Protein AF-A0A821GHM7-F1 (afdb_monomer_lite)

pLDDT: mean 74.26, std 14.87, range [32.06, 94.25]

Radius of gyration: 29.46 Å; chains: 1; bounding box: 70×58×68 Å

Foldseek 3Di:
DDDDDPVRVVVVVVVVVVVVVVVVVVVLVPDPPPDPASDPVRVVVVVVVVVVVFDPDPVRNVVVVVVVCVVVVNDPDDDDPPPPPDPDVVVVVVVVVVCPDPVNPPPDPDDDDPDPQDPVNVVVPDDPPDDDPVRPPDDDPPPPVVVVLLVVLVVVCVVDVNQQSVDPVSVLVVQFVDPPDPCRVVLNDPPRNCVVVVVVVVVVVPPPDDDDDD

Organism: NCBI:txid392032

Sequence (214 aa):
MSGASLTEFRSKAKLHLRKCRENKIKRLINKPSSSSFKSRQSFSKSLEKVKSSLPNCDRKQKVVNQHLAEKFGLVPKSKHQRITLQLADKLKTDVHNFYQRDDISYQLPDENKSVDLSRSSFADLRPVFVVSKSALAHRNCLCVYHENVRLLLKDVDKYVDGTHCSSLSTFTDSLVCSTNNEECMFGCCSICKDFFSENIQENVSNSNSKITWS

Structure (mmCIF, N/CA/C/O backbone):
data_AF-A0A821GHM7-F1
#
_entry.id   AF-A0A821GHM7-F1
#
loop_
_atom_site.group_PDB
_atom_site.id
_atom_site.type_symbol
_atom_site.label_atom_id
_atom_site.label_alt_id
_atom_site.label_comp_id
_atom_site.label_asym_id
_atom_site.label_entity_id
_atom_site.label_seq_id
_atom_site.pdbx_PDB_ins_code
_atom_site.Cartn_x
_atom_site.Cartn_y
_atom_site.Cartn_z
_atom_site.occupancy
_atom_site.B_iso_or_equiv
_atom_site.auth_seq_id
_atom_site.auth_comp_id
_atom_site.auth_asym_id
_atom_site.auth_atom_id
_atom_site.pdbx_PDB_model_num
ATOM 1 N N . MET A 1 1 ? 40.343 1.806 17.491 1.00 44.03 1 MET A N 1
ATOM 2 C CA . MET A 1 1 ? 38.913 1.659 17.847 1.00 44.03 1 MET A CA 1
ATOM 3 C C . MET A 1 1 ? 38.729 0.292 18.501 1.00 44.03 1 MET A C 1
ATOM 5 O O . MET A 1 1 ? 38.749 -0.706 17.794 1.00 44.03 1 MET A O 1
ATOM 9 N N .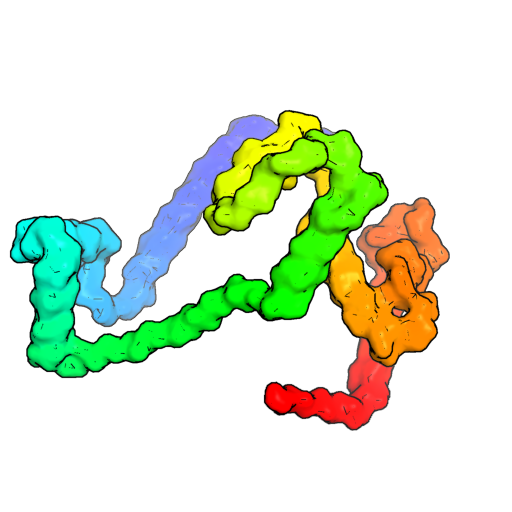 SER A 1 2 ? 38.664 0.206 19.833 1.00 53.56 2 SER A N 1
ATOM 10 C CA . SER A 1 2 ? 38.407 -1.062 20.531 1.00 53.56 2 SER A CA 1
ATOM 11 C C . SER A 1 2 ? 36.907 -1.371 20.492 1.00 53.56 2 SER A C 1
ATOM 13 O O . SER A 1 2 ? 36.088 -0.598 20.982 1.00 53.56 2 SER A O 1
ATOM 15 N N . GLY A 1 3 ? 36.531 -2.478 19.849 1.00 56.94 3 GLY A N 1
ATOM 16 C CA . GLY A 1 3 ? 35.144 -2.944 19.813 1.00 56.94 3 GLY A CA 1
ATOM 17 C C . GLY A 1 3 ? 34.688 -3.452 21.183 1.00 56.94 3 GLY A C 1
ATOM 18 O O . GLY A 1 3 ? 35.467 -4.069 21.910 1.00 56.94 3 GLY A O 1
ATOM 19 N N . ALA A 1 4 ? 33.424 -3.197 21.531 1.00 68.69 4 ALA A N 1
ATOM 20 C CA . ALA A 1 4 ? 32.807 -3.705 22.757 1.00 68.69 4 ALA A CA 1
ATOM 21 C C . ALA A 1 4 ? 32.912 -5.238 22.836 1.00 68.69 4 ALA A C 1
ATOM 23 O O . ALA A 1 4 ? 32.714 -5.941 21.841 1.00 68.69 4 ALA A O 1
ATOM 24 N N . SER A 1 5 ? 33.218 -5.765 24.022 1.00 84.19 5 SER A N 1
ATOM 25 C CA . SER A 1 5 ? 33.445 -7.201 24.190 1.00 84.19 5 SER A CA 1
ATOM 26 C C . SER A 1 5 ? 32.131 -7.993 24.133 1.00 84.19 5 SER A C 1
ATOM 28 O O . SER A 1 5 ? 31.039 -7.497 24.427 1.00 84.19 5 SER A O 1
ATOM 30 N N . LEU A 1 6 ? 32.220 -9.278 23.792 1.00 75.56 6 LEU A N 1
ATOM 31 C CA . LEU A 1 6 ? 31.059 -10.166 23.670 1.00 75.56 6 LEU A CA 1
ATOM 32 C C . LEU A 1 6 ? 30.272 -10.318 24.991 1.00 75.56 6 LEU A C 1
ATOM 34 O O . LEU A 1 6 ? 29.062 -10.569 24.977 1.00 75.56 6 LEU A O 1
ATOM 38 N N . THR A 1 7 ? 30.923 -10.129 26.142 1.00 81.94 7 THR A N 1
ATOM 39 C CA . THR A 1 7 ? 30.256 -10.132 27.454 1.00 81.94 7 THR A CA 1
ATOM 40 C C . THR A 1 7 ? 29.410 -8.876 27.660 1.00 81.94 7 THR A 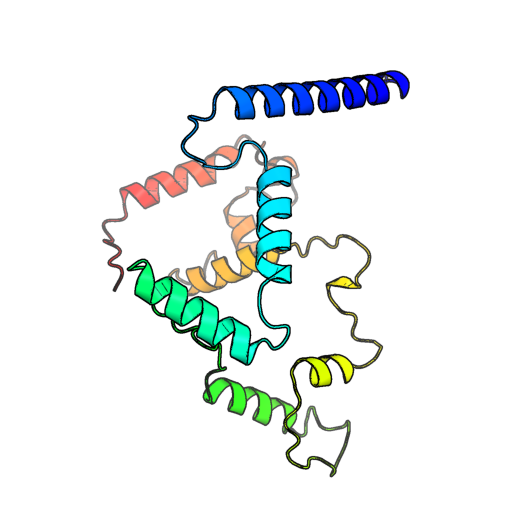C 1
ATOM 42 O O . THR A 1 7 ? 28.316 -8.964 28.223 1.00 81.94 7 THR A O 1
ATOM 45 N N . GLU A 1 8 ? 29.849 -7.740 27.120 1.00 84.75 8 GLU A N 1
ATOM 46 C CA . GLU A 1 8 ? 29.128 -6.468 27.149 1.00 84.75 8 GLU A CA 1
ATOM 47 C C . GLU A 1 8 ? 27.860 -6.504 26.279 1.00 84.75 8 GLU A C 1
ATOM 49 O O . GLU A 1 8 ? 26.801 -6.011 26.671 1.00 84.75 8 GLU A O 1
ATOM 54 N N . PHE A 1 9 ? 27.910 -7.176 25.126 1.00 79.56 9 PHE A N 1
ATOM 55 C CA . PHE A 1 9 ? 26.715 -7.408 24.307 1.00 79.56 9 PHE A CA 1
ATOM 56 C C . PHE A 1 9 ? 25.687 -8.292 25.020 1.00 79.56 9 PHE A C 1
ATOM 58 O O . PHE A 1 9 ? 24.491 -7.981 25.043 1.00 79.56 9 PHE A O 1
ATOM 65 N N . ARG A 1 10 ? 26.140 -9.381 25.656 1.00 85.19 10 ARG A N 1
ATOM 66 C CA . ARG A 1 10 ? 25.260 -10.288 26.411 1.00 85.19 10 ARG A CA 1
ATOM 67 C C . ARG A 1 10 ? 24.619 -9.595 27.616 1.00 85.19 10 ARG A C 1
ATOM 69 O O . ARG A 1 10 ? 23.442 -9.836 27.893 1.00 85.19 10 ARG A O 1
ATOM 76 N N . SER A 1 11 ? 25.351 -8.734 28.323 1.00 88.88 11 SER A N 1
ATOM 77 C CA . SER A 1 11 ?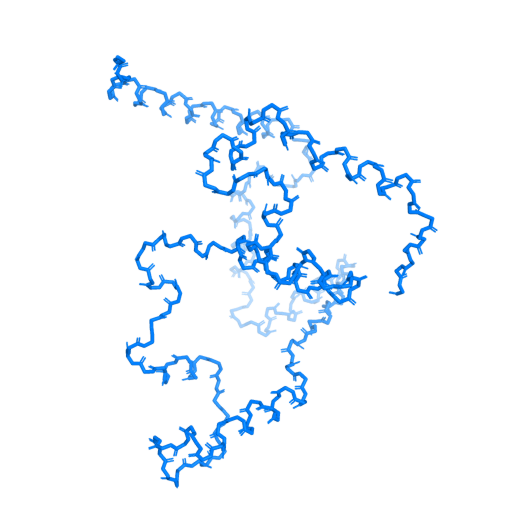 24.814 -7.984 29.465 1.00 88.88 11 SER A CA 1
ATOM 78 C C . SER A 1 11 ? 23.791 -6.931 29.024 1.00 88.88 11 SER A C 1
ATOM 80 O O . SER A 1 11 ? 22.700 -6.875 29.600 1.00 88.88 11 SER A O 1
ATOM 82 N N . LYS A 1 12 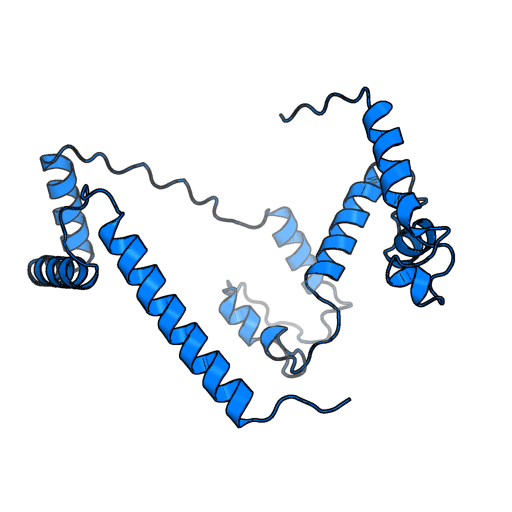? 24.060 -6.188 27.938 1.00 88.88 12 LYS A N 1
ATOM 83 C CA . LYS A 1 12 ? 23.104 -5.241 27.333 1.00 88.88 12 LYS A CA 1
ATOM 84 C C . LYS A 1 12 ? 21.816 -5.933 26.879 1.00 88.88 12 LYS A C 1
ATOM 86 O O . LYS A 1 12 ? 20.727 -5.440 27.171 1.00 88.88 12 LYS A O 1
ATOM 91 N N . ALA A 1 13 ? 21.911 -7.111 26.257 1.00 86.00 13 ALA A N 1
ATOM 92 C CA . ALA A 1 13 ? 20.741 -7.890 25.845 1.00 86.00 13 ALA A CA 1
ATOM 93 C C . ALA A 1 13 ? 19.882 -8.346 27.041 1.00 86.00 13 ALA A C 1
ATOM 95 O O . ALA A 1 13 ? 18.655 -8.205 27.021 1.00 86.00 13 ALA A O 1
ATOM 96 N N . LYS A 1 14 ? 20.510 -8.836 28.121 1.00 91.00 14 LYS A N 1
ATOM 97 C CA . LYS A 1 14 ? 19.802 -9.209 29.361 1.00 91.00 14 LYS A CA 1
ATOM 98 C C . LYS A 1 14 ? 19.116 -8.005 30.011 1.00 91.00 14 LYS A C 1
ATOM 100 O O . LYS A 1 14 ? 17.962 -8.112 30.429 1.00 91.00 14 LYS A O 1
ATOM 105 N N . LEU A 1 15 ? 19.794 -6.856 30.058 1.00 91.62 15 LEU A N 1
ATOM 106 C CA . LEU A 1 15 ? 19.239 -5.615 30.598 1.00 91.62 15 LEU A CA 1
ATOM 107 C C . LEU A 1 15 ? 18.038 -5.129 29.775 1.00 91.62 15 LEU A C 1
ATOM 109 O O . LEU A 1 15 ? 17.014 -4.749 30.343 1.00 91.62 15 LEU A O 1
ATOM 113 N N . HIS A 1 16 ? 18.133 -5.195 28.446 1.00 85.19 16 HIS A N 1
ATOM 114 C CA . HIS A 1 16 ? 17.043 -4.841 27.542 1.00 85.19 16 HIS A CA 1
ATOM 115 C C . HIS A 1 16 ? 15.809 -5.728 27.770 1.00 85.19 16 HIS A C 1
ATOM 117 O O . HIS A 1 16 ? 14.706 -5.218 27.964 1.00 85.19 16 HIS A O 1
ATOM 123 N N . LEU A 1 17 ? 15.990 -7.052 27.855 1.00 85.88 17 LEU A N 1
ATOM 124 C CA . LEU A 1 17 ? 14.898 -7.989 28.148 1.00 85.88 17 LEU A CA 1
ATOM 125 C C . LEU A 1 17 ? 14.231 -7.705 29.501 1.00 85.88 17 LEU A C 1
ATOM 127 O O . LEU A 1 17 ? 13.004 -7.772 29.607 1.00 85.88 17 LEU A O 1
ATOM 131 N N . ARG A 1 18 ? 15.019 -7.360 30.527 1.00 90.69 18 ARG A N 1
ATOM 132 C CA . ARG A 1 18 ? 14.499 -6.985 31.847 1.00 90.69 18 ARG A CA 1
ATOM 133 C C . ARG A 1 18 ? 13.661 -5.705 31.778 1.00 90.69 18 ARG A C 1
ATOM 135 O O . ARG A 1 18 ? 12.512 -5.726 32.214 1.00 90.69 18 ARG A O 1
ATOM 142 N N . LYS A 1 19 ? 14.168 -4.651 31.126 1.00 89.69 19 LYS A N 1
ATOM 143 C CA . LYS A 1 19 ? 13.422 -3.398 30.900 1.00 89.69 19 LYS A CA 1
ATOM 144 C C . LYS A 1 19 ? 12.126 -3.631 30.118 1.00 89.69 19 LYS A C 1
ATOM 146 O O . LYS A 1 19 ? 11.087 -3.083 30.478 1.00 89.69 19 LYS A O 1
ATOM 151 N N . CYS A 1 20 ? 12.139 -4.488 29.093 1.00 86.38 20 CYS A N 1
ATOM 152 C CA . CYS A 1 20 ? 10.924 -4.858 28.360 1.00 86.38 20 CYS A CA 1
ATOM 153 C C . CYS A 1 20 ? 9.876 -5.524 29.265 1.00 86.38 20 CYS A C 1
ATOM 155 O O . CYS A 1 20 ? 8.688 -5.207 29.158 1.00 86.38 20 CYS A O 1
ATOM 157 N N . ARG A 1 21 ? 10.291 -6.430 30.162 1.00 85.06 21 ARG A N 1
ATOM 158 C CA . ARG A 1 21 ? 9.384 -7.086 31.121 1.00 85.06 21 ARG A CA 1
ATOM 159 C C . ARG A 1 21 ? 8.804 -6.087 32.120 1.00 85.06 21 ARG A C 1
ATOM 161 O O . ARG A 1 21 ? 7.592 -6.068 32.310 1.00 85.06 21 ARG A O 1
ATOM 168 N N . GLU A 1 22 ? 9.637 -5.227 32.695 1.00 88.88 22 GLU A N 1
ATOM 169 C CA . GLU A 1 22 ? 9.214 -4.203 33.658 1.00 88.88 22 GLU A CA 1
ATOM 170 C C . GLU A 1 22 ? 8.245 -3.192 33.021 1.00 88.88 22 GLU A C 1
ATOM 172 O O . GLU A 1 22 ? 7.185 -2.911 33.579 1.00 88.88 22 GLU A O 1
ATOM 177 N N . ASN A 1 23 ? 8.528 -2.725 31.801 1.00 82.38 23 ASN A N 1
ATOM 178 C CA . ASN A 1 23 ? 7.632 -1.832 31.060 1.00 82.38 23 ASN A CA 1
ATOM 179 C C . ASN A 1 23 ? 6.294 -2.498 30.718 1.00 82.38 23 ASN A C 1
ATOM 181 O O . ASN A 1 23 ? 5.250 -1.848 30.759 1.00 82.38 23 ASN A O 1
ATOM 185 N N . LYS A 1 24 ? 6.296 -3.801 30.411 1.00 80.00 24 LYS A N 1
ATOM 186 C CA . LYS A 1 24 ? 5.063 -4.568 30.193 1.00 80.00 24 LYS A CA 1
ATOM 187 C C . LYS A 1 24 ? 4.222 -4.652 31.468 1.00 80.00 24 LYS A C 1
ATOM 189 O O . LYS A 1 24 ? 3.011 -4.482 31.385 1.00 80.00 24 LYS A O 1
ATOM 194 N N . ILE A 1 25 ? 4.846 -4.871 32.625 1.00 80.12 25 ILE A N 1
ATOM 195 C CA . ILE A 1 25 ? 4.160 -4.899 33.925 1.00 80.12 25 ILE A CA 1
ATOM 196 C C . ILE A 1 25 ? 3.569 -3.521 34.246 1.00 80.12 25 ILE A C 1
ATOM 198 O O . ILE A 1 25 ? 2.380 -3.432 34.538 1.00 80.12 25 ILE A O 1
ATOM 202 N N . LYS A 1 26 ? 4.340 -2.438 34.085 1.00 80.44 26 LYS A N 1
ATOM 203 C CA . LYS A 1 26 ? 3.848 -1.062 34.287 1.00 80.44 26 LYS A CA 1
ATOM 204 C C . LYS A 1 26 ? 2.649 -0.731 33.389 1.00 80.44 26 LYS A C 1
ATOM 206 O O . LYS A 1 26 ? 1.671 -0.163 33.857 1.00 80.44 26 LYS A O 1
ATOM 211 N N . ARG A 1 27 ? 2.676 -1.151 32.116 1.00 74.19 27 ARG A N 1
ATOM 212 C CA . ARG A 1 27 ? 1.539 -0.993 31.185 1.00 74.19 27 ARG A CA 1
ATOM 213 C C . ARG A 1 27 ? 0.293 -1.772 31.609 1.00 74.19 27 ARG A C 1
ATOM 215 O O . ARG A 1 27 ? -0.808 -1.342 31.292 1.00 74.19 27 ARG A O 1
ATOM 222 N N . LEU A 1 28 ? 0.456 -2.918 32.268 1.00 66.44 28 LEU A N 1
ATOM 223 C CA . LEU A 1 28 ? -0.668 -3.712 32.771 1.00 66.44 28 LEU A CA 1
ATOM 224 C C . LEU A 1 28 ? -1.276 -3.099 34.036 1.00 66.44 28 LEU A C 1
ATOM 226 O O . LEU A 1 28 ? -2.492 -3.119 34.169 1.00 66.44 28 LEU A O 1
ATOM 230 N N . ILE A 1 29 ? -0.449 -2.533 34.918 1.00 72.44 29 ILE A N 1
ATOM 231 C CA . ILE A 1 29 ? -0.897 -1.863 36.149 1.00 72.44 29 ILE A CA 1
ATOM 232 C C . ILE A 1 29 ? -1.617 -0.546 35.827 1.00 72.44 29 ILE A C 1
ATOM 234 O O . ILE A 1 29 ? -2.655 -0.256 36.409 1.00 72.44 29 ILE A O 1
ATOM 238 N N . ASN A 1 30 ? -1.113 0.218 34.854 1.00 67.88 30 ASN A N 1
ATOM 239 C CA . ASN A 1 30 ? -1.655 1.537 34.511 1.00 67.88 30 ASN A CA 1
ATOM 240 C C . ASN A 1 30 ? -2.835 1.491 33.526 1.00 67.88 30 ASN A C 1
ATOM 242 O O . ASN A 1 30 ? -3.314 2.542 33.102 1.00 67.88 30 ASN A O 1
ATOM 246 N N . LYS A 1 31 ? -3.291 0.304 33.102 1.00 62.88 31 LYS A N 1
ATOM 247 C CA . LYS A 1 31 ? -4.440 0.202 32.198 1.00 62.88 31 LYS A CA 1
ATOM 248 C C . LYS A 1 31 ? -5.730 0.279 33.025 1.00 62.88 31 LYS A C 1
ATOM 250 O O . LYS A 1 31 ? -5.947 -0.615 33.842 1.00 62.88 31 LYS A O 1
ATOM 255 N N . PRO A 1 32 ? -6.610 1.273 32.801 1.00 58.91 32 PRO A N 1
ATOM 256 C CA . PRO A 1 32 ? -7.897 1.329 33.483 1.00 58.91 32 PRO A CA 1
ATOM 257 C C . PRO A 1 32 ? -8.683 0.046 33.192 1.00 58.91 32 PRO A C 1
ATOM 259 O O . PRO A 1 32 ? -8.818 -0.374 32.036 1.00 58.91 32 PRO A O 1
ATOM 262 N N . SER A 1 33 ? -9.135 -0.624 34.253 1.00 60.09 33 SER A N 1
ATOM 263 C CA . SER A 1 33 ? -9.784 -1.931 34.190 1.00 60.09 33 SER A CA 1
ATOM 264 C C . SER A 1 33 ? -11.209 -1.814 33.644 1.00 60.09 33 SER A C 1
ATOM 266 O O . SER A 1 33 ? -12.177 -1.917 34.388 1.00 60.09 33 SER A O 1
ATOM 268 N N . SER A 1 34 ? -11.357 -1.603 32.337 1.00 63.75 34 SER A N 1
ATOM 269 C CA . SER A 1 34 ? -12.653 -1.768 31.663 1.00 63.75 34 SER A CA 1
ATOM 270 C C . SER A 1 34 ? -12.838 -3.162 31.058 1.00 63.75 34 SER A C 1
ATOM 272 O O . SER A 1 34 ? -13.912 -3.481 30.558 1.00 63.75 34 SER A O 1
ATOM 274 N N . SER A 1 35 ? -11.810 -4.021 31.084 1.00 67.56 35 SER A N 1
ATOM 275 C CA . SER A 1 35 ? -11.926 -5.378 30.547 1.00 67.56 35 SER A CA 1
ATOM 276 C C . SER A 1 35 ? -12.371 -6.364 31.621 1.00 67.56 35 SER A C 1
ATOM 278 O O . SER A 1 35 ? -11.677 -6.538 32.619 1.00 67.56 35 SER A O 1
ATOM 280 N N . SER A 1 36 ? -13.449 -7.104 31.357 1.00 79.50 36 SER A N 1
ATOM 281 C CA . SER A 1 36 ? -13.988 -8.159 32.232 1.00 79.50 36 SER A CA 1
ATOM 282 C C . SER A 1 36 ? -13.010 -9.313 32.530 1.00 79.50 36 SER A C 1
ATOM 284 O O . SER A 1 36 ? -13.295 -10.161 33.370 1.00 79.50 36 SER A O 1
ATOM 286 N N . PHE A 1 37 ? -11.849 -9.367 31.865 1.00 84.31 37 PHE A N 1
ATOM 287 C CA . PHE A 1 37 ? -10.836 -10.411 32.033 1.00 84.31 37 PHE A CA 1
ATOM 288 C C . PHE A 1 37 ? -9.531 -9.849 32.607 1.00 84.31 37 PHE A C 1
ATOM 290 O O . PHE A 1 37 ? -8.979 -8.881 32.086 1.00 84.31 37 PHE A O 1
ATOM 297 N N . LYS A 1 38 ? -8.995 -10.514 33.642 1.00 81.31 38 LYS A N 1
ATOM 298 C CA . LYS A 1 38 ? -7.765 -10.114 34.357 1.00 81.31 38 LYS A CA 1
ATOM 299 C C . LYS A 1 38 ? -6.486 -10.296 33.526 1.00 81.31 38 LYS A C 1
ATOM 301 O O . LYS A 1 38 ? -5.480 -9.641 33.773 1.00 81.31 38 LYS A O 1
ATOM 306 N N . SER A 1 39 ? -6.490 -11.211 32.554 1.00 82.94 39 SER A N 1
ATOM 307 C CA . SER A 1 39 ? -5.339 -11.477 31.680 1.00 82.94 39 SER A CA 1
ATOM 308 C C . SER A 1 39 ? -5.750 -12.054 30.323 1.00 82.94 39 SER A C 1
ATOM 310 O O . SER A 1 39 ? -6.806 -12.677 30.189 1.00 82.94 39 SER A O 1
ATOM 312 N N . ARG A 1 40 ? -4.870 -11.940 29.316 1.00 84.44 40 ARG A N 1
ATOM 313 C CA . ARG A 1 40 ? -5.064 -12.583 27.999 1.00 84.44 40 ARG A CA 1
ATOM 314 C C . ARG A 1 40 ? -5.274 -14.093 28.124 1.00 84.44 40 ARG A C 1
ATOM 316 O O . ARG A 1 40 ? -6.113 -14.650 27.432 1.00 84.44 40 ARG A O 1
ATOM 323 N N . GLN A 1 41 ? -4.546 -14.740 29.033 1.00 87.81 41 GLN A N 1
ATOM 324 C CA . GLN A 1 41 ? -4.689 -16.173 29.287 1.00 87.81 41 GLN A CA 1
ATOM 325 C C . GLN A 1 41 ? -6.077 -16.507 29.843 1.00 87.81 41 GLN A C 1
ATOM 327 O O . GLN A 1 41 ? -6.679 -17.487 29.415 1.00 87.81 41 GLN A O 1
ATOM 332 N N . SER A 1 42 ? -6.607 -15.685 30.758 1.00 89.62 42 SER A N 1
ATOM 333 C CA . SER A 1 42 ? -7.962 -15.880 31.288 1.00 89.62 42 SER A CA 1
ATOM 334 C C . SER A 1 42 ? -9.035 -15.710 30.209 1.00 89.62 42 SER A C 1
ATOM 336 O O . SER A 1 42 ? -9.955 -16.515 30.147 1.00 89.62 42 SER A O 1
ATOM 338 N N . PHE A 1 43 ? -8.870 -14.742 29.302 1.00 90.19 43 PHE A N 1
ATOM 339 C CA . PHE A 1 43 ? -9.753 -14.569 28.148 1.00 90.19 43 PHE A CA 1
ATOM 340 C C . PHE A 1 43 ? -9.712 -15.779 27.208 1.00 90.19 43 PHE A C 1
ATOM 342 O O . PHE A 1 43 ? -10.757 -16.326 26.872 1.00 90.19 43 PHE A O 1
ATOM 349 N N . SER A 1 44 ? -8.516 -16.245 26.835 1.00 88.75 44 SER A N 1
ATOM 350 C CA . SER A 1 44 ? -8.365 -17.423 25.973 1.00 88.75 44 SER A CA 1
ATOM 351 C C . SER A 1 44 ? -8.996 -18.671 26.588 1.00 88.75 44 SER A C 1
ATOM 353 O O . SER A 1 44 ? -9.725 -19.376 25.904 1.00 88.75 44 SER A O 1
ATOM 355 N N . LYS A 1 45 ? -8.797 -18.916 27.890 1.00 92.88 45 LYS A N 1
ATOM 356 C CA . LYS A 1 45 ? -9.439 -20.045 28.584 1.00 92.88 45 LYS A CA 1
ATOM 357 C C . LYS A 1 45 ? -10.966 -19.944 28.565 1.00 92.88 45 LYS A C 1
ATOM 359 O O . LYS A 1 45 ? -11.636 -20.954 28.383 1.00 92.88 45 LYS A O 1
ATOM 364 N N . SER A 1 46 ? -11.513 -18.744 28.742 1.00 90.19 46 SER A N 1
ATOM 365 C CA . SER A 1 46 ? -12.959 -18.519 28.656 1.00 90.19 46 SER A CA 1
ATOM 366 C C . SER A 1 46 ? -13.492 -18.757 27.243 1.00 90.19 46 SER A C 1
ATOM 368 O O . SER A 1 46 ? -14.537 -19.384 27.098 1.00 90.19 46 SER A O 1
ATOM 370 N N . LEU A 1 47 ? -12.764 -18.332 26.205 1.00 90.19 47 LEU A N 1
ATOM 371 C CA . LEU A 1 47 ? -13.132 -18.612 24.815 1.00 90.19 47 LEU A CA 1
ATOM 372 C C . LEU A 1 47 ? -13.140 -20.109 24.506 1.00 90.19 47 LEU A C 1
ATOM 374 O O . LEU A 1 47 ? -14.094 -20.586 23.901 1.00 90.19 47 LEU A O 1
ATOM 378 N N . GLU A 1 48 ? -12.123 -20.852 24.945 1.00 93.25 48 GLU A N 1
ATOM 379 C CA . GLU A 1 48 ? -12.064 -22.300 24.715 1.00 93.25 48 GLU A CA 1
ATOM 380 C C . GLU A 1 48 ? -13.221 -23.032 25.403 1.00 93.25 48 GLU A C 1
ATOM 382 O O . GLU A 1 48 ? -13.835 -23.902 24.794 1.00 93.25 48 GLU A O 1
ATOM 387 N N . LYS A 1 49 ? -13.603 -22.619 26.621 1.00 93.44 49 LYS A N 1
ATOM 388 C CA . LYS A 1 49 ? -14.792 -23.161 27.300 1.00 93.44 49 LYS A CA 1
ATOM 389 C C . LYS A 1 49 ? -16.083 -22.903 26.525 1.00 93.44 49 LYS A C 1
ATOM 391 O O . LYS A 1 49 ? -16.926 -23.786 26.423 1.00 93.44 49 LYS A O 1
ATOM 396 N N . VAL A 1 50 ? -16.256 -21.697 25.982 1.00 90.81 50 VAL A N 1
ATOM 397 C CA . VAL A 1 50 ? -17.433 -21.381 25.157 1.00 90.81 50 VAL A CA 1
ATOM 398 C C . VAL A 1 50 ? -17.412 -22.211 23.877 1.00 90.81 50 VAL A C 1
ATOM 400 O O . VAL A 1 50 ? -18.431 -22.782 23.505 1.00 90.81 50 VAL A O 1
ATOM 403 N N . LYS A 1 51 ? -16.249 -22.332 23.232 1.00 89.62 51 LYS A N 1
ATOM 404 C CA . LYS A 1 51 ? -16.083 -23.109 22.003 1.00 89.62 51 LYS A CA 1
ATOM 405 C C . LYS A 1 51 ? -16.399 -24.589 22.214 1.00 89.62 51 LYS A C 1
ATOM 407 O O . LYS A 1 51 ? -17.085 -25.158 21.376 1.00 89.62 51 LYS A O 1
ATOM 412 N N . SER A 1 52 ? -15.977 -25.181 23.334 1.00 91.50 52 SER A N 1
ATOM 413 C CA . SER A 1 52 ? -16.307 -26.572 23.672 1.00 91.50 52 SER A CA 1
ATOM 414 C C . SER A 1 52 ? -17.796 -26.806 23.931 1.00 91.50 52 SER A C 1
ATOM 416 O O . SER A 1 52 ? -18.267 -27.926 23.775 1.00 91.50 52 SER A O 1
ATOM 418 N N . SER A 1 53 ? -18.538 -25.766 24.318 1.00 91.50 53 SER A N 1
ATOM 419 C CA . SER A 1 53 ? -19.989 -25.841 24.527 1.00 91.50 53 SER A CA 1
ATOM 420 C C . SER A 1 53 ? -20.797 -25.570 23.255 1.00 91.50 53 SER A C 1
ATOM 422 O O . SER A 1 53 ? -22.016 -25.736 23.258 1.00 91.50 53 SER A O 1
ATOM 424 N N . LEU A 1 54 ? -20.152 -25.117 22.175 1.00 91.94 54 LEU A N 1
ATOM 425 C CA . LEU A 1 54 ? -20.805 -24.867 20.895 1.00 91.94 54 LEU A CA 1
ATOM 426 C C . LEU A 1 54 ? -20.838 -26.146 20.042 1.00 91.94 54 LEU A C 1
ATOM 428 O O . LEU A 1 54 ? -19.974 -27.011 20.179 1.00 91.94 54 LEU A O 1
ATOM 432 N N . PRO A 1 55 ? -21.812 -26.280 19.124 1.00 94.25 55 PRO A N 1
ATOM 433 C CA . PRO A 1 55 ? -21.840 -27.404 18.195 1.00 94.25 55 PRO A CA 1
ATOM 434 C C . PRO A 1 55 ? -20.565 -27.472 17.341 1.00 94.25 55 PRO A C 1
ATOM 436 O O . PRO A 1 55 ? -20.145 -26.456 16.794 1.00 94.25 55 PRO A O 1
ATOM 439 N N . ASN A 1 56 ? -20.027 -28.677 17.120 1.00 91.81 56 ASN A N 1
ATOM 440 C CA . ASN A 1 56 ? -18.830 -28.898 16.285 1.00 91.81 56 ASN A CA 1
ATOM 441 C C . ASN A 1 56 ? -19.008 -28.522 14.801 1.00 91.81 56 ASN A C 1
ATOM 443 O O . ASN A 1 56 ? -18.034 -28.423 14.065 1.00 91.81 56 ASN A O 1
ATOM 447 N N . CYS A 1 57 ? -20.246 -28.360 14.328 1.00 93.62 57 CYS A N 1
ATOM 448 C CA . CYS A 1 57 ? -20.527 -27.995 12.943 1.00 93.62 57 CYS A CA 1
ATOM 449 C C . CYS A 1 57 ? -20.556 -26.469 12.782 1.00 93.62 57 CYS A C 1
ATOM 451 O O . CYS A 1 57 ? -21.457 -25.820 13.320 1.00 93.62 57 CYS A O 1
ATOM 453 N N . ASP A 1 58 ? -19.664 -25.920 11.952 1.00 89.38 58 ASP A N 1
ATOM 454 C CA . ASP A 1 58 ? -19.545 -24.478 11.672 1.00 89.38 58 ASP A CA 1
ATOM 455 C C . ASP A 1 58 ? -20.878 -23.810 11.307 1.00 89.38 58 ASP A C 1
ATOM 457 O O . ASP A 1 58 ? -21.180 -22.698 11.748 1.00 89.38 58 ASP A O 1
ATOM 461 N N . ARG A 1 59 ? -21.723 -24.497 10.523 1.00 90.75 59 ARG A N 1
ATOM 462 C CA . ARG A 1 59 ? -23.048 -23.980 10.139 1.00 90.75 59 ARG A CA 1
ATOM 463 C C . ARG A 1 59 ? -23.953 -23.808 11.357 1.00 90.75 59 ARG A C 1
ATOM 465 O O . ARG A 1 59 ? -24.573 -22.759 11.509 1.00 90.75 59 ARG A O 1
ATOM 472 N N . LYS A 1 60 ? -24.003 -24.813 12.236 1.00 92.00 60 LYS A N 1
ATOM 473 C CA . LYS A 1 60 ? -24.811 -24.776 13.464 1.00 92.00 60 LYS A CA 1
ATOM 474 C C . LYS A 1 60 ? -24.263 -23.741 14.444 1.00 92.00 60 LYS A C 1
ATOM 476 O O . LYS A 1 60 ? -25.033 -22.972 15.008 1.00 92.00 60 LYS A O 1
ATOM 481 N N . GLN A 1 61 ? -22.940 -23.662 14.581 1.00 92.31 61 GLN A N 1
ATOM 482 C CA . GLN A 1 61 ? -22.281 -22.658 15.411 1.00 92.31 61 GLN A CA 1
ATOM 483 C C . GLN A 1 61 ? -22.627 -21.231 14.962 1.00 92.31 61 GLN A C 1
ATOM 485 O O . GLN A 1 61 ? -22.917 -20.374 15.794 1.00 92.31 61 GLN A O 1
ATOM 490 N N . LYS A 1 62 ? -22.657 -20.976 13.648 1.00 89.38 62 LYS A N 1
ATOM 491 C CA . LYS A 1 62 ? -23.037 -19.672 13.091 1.00 89.38 62 LYS A CA 1
ATOM 492 C C . LYS A 1 62 ? -24.472 -19.278 13.452 1.00 89.38 62 LYS A C 1
ATOM 494 O O . LYS A 1 62 ? -24.683 -18.137 13.847 1.00 89.38 62 LYS A O 1
ATOM 499 N N . VAL A 1 63 ? -25.426 -20.206 13.346 1.00 92.44 63 VAL A N 1
ATOM 500 C CA . VAL A 1 63 ? -26.837 -19.962 13.702 1.00 92.44 63 VAL A CA 1
ATOM 501 C C . VAL A 1 63 ? -26.977 -19.658 15.193 1.00 92.44 63 VAL A C 1
ATOM 503 O O . VAL A 1 63 ? -27.601 -18.668 15.560 1.00 92.44 63 VAL A O 1
ATOM 506 N N . VAL A 1 64 ? -26.328 -20.450 16.053 1.00 92.25 64 VAL A N 1
ATOM 507 C CA . VAL A 1 64 ? -26.335 -20.223 17.508 1.00 92.25 64 VAL A CA 1
ATOM 508 C C . VAL A 1 64 ? -25.746 -18.855 17.853 1.00 92.25 64 VAL A C 1
ATOM 510 O O . VAL A 1 64 ? -26.343 -18.104 18.620 1.00 92.25 64 VAL A O 1
ATOM 513 N N . ASN A 1 65 ? -24.611 -18.492 17.253 1.00 89.00 65 ASN A N 1
ATOM 514 C CA . ASN A 1 65 ? -23.988 -17.188 17.473 1.00 89.00 65 ASN A CA 1
ATOM 515 C C . ASN A 1 65 ? -24.868 -16.031 16.985 1.00 89.00 65 ASN A C 1
ATOM 517 O O . ASN A 1 65 ? -24.902 -14.989 17.632 1.00 89.00 65 ASN A O 1
ATOM 521 N N . GLN A 1 66 ? -25.578 -16.208 15.868 1.00 89.25 66 GLN A N 1
ATOM 522 C CA . GLN A 1 66 ? -26.509 -15.210 15.353 1.00 89.25 66 GLN A CA 1
ATOM 523 C C . GLN A 1 66 ? -27.690 -15.003 16.312 1.00 89.25 66 GLN A C 1
ATOM 525 O O . GLN A 1 66 ? -27.949 -13.869 16.699 1.00 89.25 66 GLN A O 1
ATOM 530 N N . HIS A 1 67 ? -28.336 -16.077 16.774 1.00 91.62 67 HIS A N 1
ATOM 531 C CA . HIS A 1 67 ? -29.419 -15.978 17.760 1.00 91.62 67 HIS A CA 1
ATOM 532 C C . HIS A 1 67 ? -28.959 -15.397 19.098 1.00 91.62 67 HIS A C 1
ATOM 534 O O . HIS A 1 67 ? -29.680 -14.619 19.718 1.00 91.6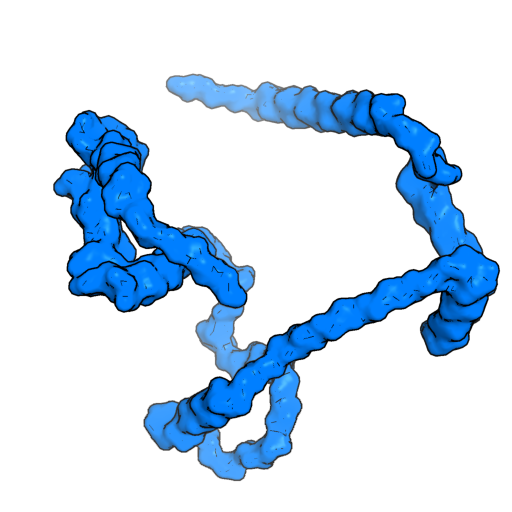2 67 HIS A O 1
ATOM 540 N N . LEU A 1 68 ? -27.754 -15.749 19.560 1.00 90.81 68 LEU A N 1
ATOM 541 C CA . LEU A 1 68 ? -27.178 -15.133 20.754 1.00 90.81 68 LEU A CA 1
ATOM 542 C C . LEU A 1 68 ? -26.972 -13.631 20.542 1.00 90.81 68 LEU A C 1
ATOM 544 O O . LEU A 1 68 ? -27.356 -12.845 21.401 1.00 90.81 68 LEU A O 1
ATOM 548 N N . ALA A 1 69 ? -26.414 -13.223 19.402 1.00 89.44 69 ALA A N 1
ATOM 549 C CA . ALA A 1 69 ? -26.222 -11.814 19.083 1.00 89.44 69 ALA A CA 1
ATOM 550 C C . ALA A 1 69 ? -27.557 -11.049 19.069 1.00 89.44 69 ALA A C 1
ATOM 552 O O . ALA A 1 69 ? -27.664 -10.020 19.732 1.00 89.44 69 ALA A O 1
ATOM 553 N N . GLU A 1 70 ? -28.586 -11.597 18.420 1.00 90.75 70 GLU A N 1
ATOM 554 C CA . GLU A 1 70 ? -29.946 -11.040 18.394 1.00 90.75 70 GLU A CA 1
ATOM 555 C C . GLU A 1 70 ? -30.530 -10.902 19.811 1.00 90.75 70 GLU A C 1
ATOM 557 O O . GLU A 1 70 ? -31.005 -9.830 20.184 1.00 90.75 70 GLU A O 1
ATOM 562 N N . LYS A 1 71 ? -30.410 -11.943 20.646 1.00 94.06 71 LYS A N 1
ATOM 563 C CA . LYS A 1 71 ? -30.903 -11.942 22.034 1.00 94.06 71 LYS A CA 1
ATOM 564 C C . LYS A 1 71 ? -30.244 -10.872 22.911 1.00 94.06 71 LYS A C 1
ATOM 566 O O . LYS A 1 71 ? -30.888 -10.341 23.811 1.00 94.06 71 LYS A O 1
ATOM 571 N N . PHE A 1 72 ? -28.971 -10.568 22.668 1.00 93.12 72 PHE A N 1
ATOM 572 C CA . PHE A 1 72 ? -28.221 -9.544 23.403 1.00 93.12 72 PHE A CA 1
ATOM 573 C C . PHE A 1 72 ? -28.240 -8.166 22.720 1.00 93.12 72 PHE A C 1
ATOM 575 O O . PHE A 1 72 ? -27.500 -7.277 23.136 1.00 93.12 72 PHE A O 1
ATOM 582 N N . GLY A 1 73 ? -29.059 -7.970 21.679 1.00 91.31 73 GLY A N 1
ATOM 583 C CA . GLY A 1 73 ? -29.154 -6.693 20.962 1.00 91.31 73 GLY A CA 1
ATOM 584 C C . GLY A 1 73 ? -27.880 -6.315 20.197 1.00 91.31 73 GLY A C 1
ATOM 585 O O . GLY A 1 73 ? -27.660 -5.147 19.881 1.00 91.31 73 GLY A O 1
ATOM 586 N N . LEU A 1 74 ? -27.013 -7.286 19.904 1.00 87.62 74 LEU A N 1
ATOM 587 C CA . LEU A 1 74 ? -25.799 -7.085 19.126 1.00 87.62 74 LEU A CA 1
ATOM 588 C C . LEU A 1 74 ? -26.150 -7.173 17.643 1.00 87.62 74 LEU A C 1
ATOM 590 O O . LEU A 1 74 ? -26.231 -8.258 17.071 1.00 87.62 74 LEU A O 1
ATOM 594 N N . VAL A 1 75 ? -26.333 -6.020 17.003 1.00 79.00 75 VAL A N 1
ATOM 595 C CA . VAL A 1 75 ? -26.522 -5.965 15.552 1.00 79.00 75 VAL A CA 1
ATOM 596 C C . VAL A 1 75 ? -25.178 -6.267 14.879 1.00 79.00 75 VAL A C 1
ATOM 598 O O . VAL A 1 75 ? -24.218 -5.506 15.063 1.00 79.00 75 VAL A O 1
ATOM 601 N N . PRO A 1 76 ? -25.053 -7.364 14.108 1.00 68.25 76 PRO A N 1
ATOM 602 C CA . PRO A 1 76 ? -23.839 -7.614 13.352 1.00 68.25 76 PRO A CA 1
ATOM 603 C C . PRO A 1 76 ? -23.653 -6.468 12.358 1.00 68.25 76 PRO A C 1
ATOM 605 O O . PRO A 1 76 ? -24.527 -6.201 11.534 1.00 68.25 76 PRO A O 1
ATOM 608 N N . LYS A 1 77 ? -22.504 -5.785 12.425 1.00 72.69 77 LYS A N 1
ATOM 609 C CA . LYS A 1 77 ? -22.132 -4.815 11.390 1.00 72.69 77 LYS A CA 1
ATOM 610 C C . LYS A 1 77 ? -22.204 -5.527 10.044 1.00 72.69 77 LYS A C 1
ATOM 612 O O . LYS A 1 77 ? -21.691 -6.648 9.924 1.00 72.69 77 LYS A O 1
ATOM 617 N N . SER A 1 78 ? -22.841 -4.895 9.055 1.00 66.94 78 SER A N 1
ATOM 618 C CA . SER A 1 78 ? -22.813 -5.409 7.691 1.00 66.94 78 SER A CA 1
ATOM 619 C C . SER A 1 78 ? -21.354 -5.685 7.351 1.00 66.94 78 SER A C 1
ATOM 621 O O . SER A 1 78 ? -20.461 -4.882 7.645 1.00 66.94 78 SER A O 1
ATOM 623 N N . LYS A 1 79 ? -21.074 -6.890 6.844 1.00 68.69 79 LYS A N 1
ATOM 624 C CA . LYS A 1 79 ? -19.732 -7.174 6.348 1.00 68.69 79 LYS A CA 1
ATOM 625 C C . LYS A 1 79 ? -19.464 -6.077 5.332 1.00 68.69 79 LYS A C 1
ATOM 627 O O . LYS A 1 79 ? -20.231 -5.977 4.375 1.00 68.69 79 LYS A O 1
ATOM 632 N N . HIS A 1 80 ? -18.433 -5.256 5.559 1.00 59.38 80 HIS A N 1
ATOM 633 C CA . HIS A 1 80 ? -17.926 -4.380 4.511 1.00 59.38 80 HIS A CA 1
ATOM 634 C C . HIS A 1 80 ? -17.884 -5.230 3.252 1.00 59.38 80 HIS A C 1
ATOM 636 O O . HIS A 1 80 ? -17.313 -6.329 3.293 1.00 59.38 80 HIS A O 1
ATOM 642 N N . GLN A 1 81 ? -18.571 -4.783 2.197 1.00 59.69 81 GLN A N 1
ATOM 643 C CA . GLN A 1 81 ? -18.444 -5.420 0.902 1.00 59.69 81 GLN A CA 1
ATOM 644 C C . GLN A 1 81 ? -16.947 -5.449 0.643 1.00 59.69 81 GLN A C 1
ATOM 646 O O . GLN A 1 81 ? -16.310 -4.411 0.466 1.00 59.69 81 GLN A O 1
ATOM 651 N N . ARG A 1 82 ? -16.351 -6.642 0.741 1.00 53.88 82 ARG A N 1
ATOM 652 C CA . ARG A 1 82 ? -15.031 -6.842 0.179 1.00 53.88 82 ARG A CA 1
ATOM 653 C C . ARG A 1 82 ? -15.271 -6.531 -1.278 1.00 53.88 82 ARG A C 1
ATOM 655 O O . ARG A 1 82 ? -15.947 -7.311 -1.941 1.00 53.88 82 ARG A O 1
ATOM 662 N N . ILE A 1 83 ? -14.765 -5.387 -1.726 1.00 57.28 83 ILE A N 1
ATOM 663 C CA . ILE A 1 83 ? -14.492 -5.164 -3.131 1.00 57.28 83 ILE A CA 1
ATOM 664 C C . ILE A 1 83 ? -13.614 -6.354 -3.477 1.00 57.28 83 ILE A C 1
ATOM 666 O O . ILE A 1 83 ? -12.447 -6.432 -3.087 1.00 57.28 83 ILE A O 1
ATOM 670 N N . THR A 1 84 ? -14.221 -7.388 -4.049 1.00 55.19 84 THR A N 1
ATOM 671 C CA . THR A 1 84 ? -13.456 -8.433 -4.687 1.00 55.19 84 THR A CA 1
ATOM 672 C C . THR A 1 84 ? -12.637 -7.665 -5.698 1.00 55.19 84 THR A C 1
ATOM 674 O O . THR A 1 84 ? -13.220 -6.997 -6.549 1.00 55.19 84 THR A O 1
ATOM 677 N N . LEU A 1 85 ? -11.313 -7.671 -5.537 1.00 59.59 85 LEU A N 1
ATOM 678 C CA . LEU A 1 85 ? -10.361 -7.141 -6.508 1.00 59.59 85 LEU A CA 1
ATOM 679 C C . LEU A 1 85 ? -10.457 -8.009 -7.771 1.00 59.59 85 LEU A C 1
ATOM 681 O O . LEU A 1 85 ? -9.535 -8.747 -8.111 1.00 59.59 85 LEU A O 1
ATOM 685 N N . GLN A 1 86 ? -11.631 -8.026 -8.392 1.00 67.75 86 GLN A N 1
ATOM 686 C CA . GLN A 1 86 ? -11.829 -8.606 -9.694 1.00 67.75 86 GLN A CA 1
ATOM 687 C C . GLN A 1 86 ? -11.100 -7.670 -10.638 1.00 67.75 86 GLN A C 1
ATOM 689 O O . GLN A 1 86 ? -11.322 -6.459 -10.632 1.00 67.75 86 GLN A O 1
ATOM 694 N N . LEU A 1 87 ? -10.152 -8.238 -11.376 1.00 73.44 87 LEU A N 1
ATOM 695 C CA . LEU A 1 87 ? -9.503 -7.521 -12.457 1.00 73.44 87 LEU A CA 1
ATOM 696 C C . LEU A 1 87 ? -10.587 -6.982 -13.387 1.00 73.44 87 LEU A C 1
ATOM 698 O O . LEU A 1 87 ? -11.514 -7.719 -13.731 1.00 73.44 87 LEU A O 1
ATOM 702 N N . ALA A 1 88 ? -10.445 -5.718 -13.786 1.00 81.44 88 ALA A N 1
ATOM 703 C CA . ALA A 1 88 ? -11.273 -5.135 -14.827 1.00 81.44 88 ALA A CA 1
ATOM 704 C C . ALA A 1 88 ? -11.232 -6.037 -16.065 1.00 81.44 88 ALA A C 1
ATOM 706 O O . ALA A 1 88 ? -10.166 -6.551 -16.417 1.00 81.44 88 ALA A O 1
ATOM 707 N N . ASP A 1 89 ? -12.371 -6.220 -16.728 1.00 81.75 89 ASP A N 1
ATOM 708 C CA . ASP A 1 89 ? -12.471 -7.160 -17.850 1.00 81.75 89 ASP A CA 1
ATOM 709 C C . ASP A 1 89 ? -11.517 -6.795 -18.986 1.00 81.75 89 ASP A C 1
ATOM 711 O O . ASP A 1 89 ? -10.894 -7.677 -19.564 1.00 81.75 89 ASP A O 1
ATOM 715 N N . LYS A 1 90 ? -11.264 -5.497 -19.186 1.00 81.56 90 LYS A N 1
ATOM 716 C CA . LYS A 1 90 ? -10.221 -5.005 -20.092 1.00 81.56 90 LYS A CA 1
ATOM 717 C C . LYS A 1 90 ? -8.843 -5.607 -19.789 1.00 81.56 90 LYS A C 1
ATOM 719 O O . LYS A 1 90 ? -8.159 -6.057 -20.694 1.00 81.56 90 LYS A O 1
ATOM 724 N N . LEU A 1 91 ? -8.463 -5.676 -18.514 1.00 79.56 91 LEU A N 1
ATOM 725 C CA . LEU A 1 91 ? -7.166 -6.202 -18.090 1.00 79.56 91 LEU A CA 1
ATOM 726 C C . LEU A 1 91 ? -7.089 -7.723 -18.281 1.00 79.56 91 LEU A C 1
ATOM 728 O O . LEU A 1 91 ? -6.027 -8.246 -18.599 1.00 79.56 91 LEU A O 1
ATOM 732 N N . LYS A 1 92 ? -8.215 -8.437 -18.139 1.00 84.69 92 LYS A N 1
ATOM 733 C CA . LYS A 1 92 ? -8.292 -9.866 -18.485 1.00 84.69 92 LYS A CA 1
ATOM 734 C C . LYS A 1 92 ? -8.104 -10.075 -19.987 1.00 84.69 92 LYS A C 1
ATOM 736 O O . LYS A 1 92 ? -7.331 -10.946 -20.370 1.00 84.69 92 LYS A O 1
ATOM 741 N N . THR A 1 93 ? -8.760 -9.256 -20.810 1.00 83.88 93 THR A N 1
ATOM 742 C CA . THR A 1 93 ? -8.630 -9.292 -22.272 1.00 83.88 93 THR A CA 1
ATOM 743 C C . THR A 1 93 ? -7.207 -8.966 -22.713 1.00 83.88 93 THR A C 1
ATOM 745 O O . THR A 1 93 ? -6.656 -9.678 -23.543 1.00 83.88 93 THR A O 1
ATOM 748 N N . ASP A 1 94 ? -6.571 -7.957 -22.116 1.00 78.56 94 ASP A N 1
ATOM 749 C CA . ASP A 1 94 ? -5.191 -7.581 -22.438 1.00 78.56 94 ASP A CA 1
ATOM 750 C C . ASP A 1 94 ? -4.197 -8.698 -22.076 1.00 78.56 94 ASP A C 1
ATOM 752 O O . ASP A 1 94 ? -3.309 -9.017 -22.866 1.00 78.56 94 ASP A O 1
ATOM 756 N N . VAL A 1 95 ? -4.373 -9.344 -20.915 1.00 78.44 95 VAL A N 1
ATOM 757 C CA . VAL A 1 95 ? -3.562 -10.506 -20.513 1.00 78.44 95 VAL A CA 1
ATOM 758 C C . VAL A 1 95 ? -3.790 -11.684 -21.457 1.00 78.44 95 VAL A C 1
ATOM 760 O O . VAL A 1 95 ? -2.827 -12.307 -21.890 1.00 78.44 95 VAL A O 1
ATOM 763 N N . HIS A 1 96 ? -5.040 -11.981 -21.806 1.00 78.94 96 HIS A N 1
ATOM 764 C CA . HIS A 1 96 ? -5.372 -13.057 -22.737 1.00 78.94 96 HIS A CA 1
ATOM 765 C C . HIS A 1 96 ? -4.752 -12.818 -24.120 1.00 78.94 96 HIS A C 1
ATOM 767 O O . HIS A 1 96 ? -4.065 -13.687 -24.648 1.00 78.94 96 HIS A O 1
ATOM 773 N N . ASN A 1 97 ? -4.908 -11.607 -24.659 1.00 79.31 97 ASN A N 1
ATOM 774 C CA . ASN A 1 97 ? -4.339 -11.215 -25.944 1.00 79.31 97 ASN A CA 1
ATOM 775 C C . ASN A 1 97 ? -2.813 -11.288 -25.936 1.00 79.31 97 ASN A C 1
ATOM 777 O O . ASN A 1 97 ? -2.238 -11.717 -26.925 1.00 79.31 97 ASN A O 1
ATOM 781 N N . PHE A 1 98 ? -2.155 -10.910 -24.835 1.00 76.25 98 PHE A N 1
ATOM 782 C CA . PHE A 1 98 ? -0.701 -11.011 -24.698 1.00 76.25 98 PHE A CA 1
ATOM 783 C C . PHE A 1 98 ? -0.194 -12.452 -24.867 1.00 76.25 98 PHE A C 1
ATOM 785 O O . PHE A 1 98 ? 0.796 -12.658 -25.560 1.00 76.25 98 PHE A O 1
ATOM 792 N N . TYR A 1 99 ? -0.878 -13.444 -24.287 1.00 63.06 99 TYR A N 1
ATOM 793 C CA . TYR A 1 99 ? -0.488 -14.858 -24.405 1.00 63.06 99 TYR A CA 1
ATOM 794 C C . TYR A 1 99 ? -0.897 -15.513 -25.727 1.00 63.06 99 TYR A C 1
ATOM 796 O O . TYR A 1 99 ? -0.336 -16.541 -26.085 1.00 63.06 99 TYR A O 1
ATOM 804 N N . GLN A 1 100 ? -1.853 -14.929 -26.450 1.00 67.06 100 GLN A N 1
ATOM 805 C CA . GLN A 1 100 ? -2.247 -15.379 -27.786 1.00 67.06 100 GLN A CA 1
ATOM 806 C C . GLN A 1 100 ? -1.406 -14.772 -28.907 1.00 67.06 100 GLN A C 1
ATOM 808 O O . GLN A 1 100 ? -1.657 -15.064 -30.072 1.00 67.06 100 GLN A O 1
ATOM 813 N N . ARG A 1 101 ? -0.433 -13.907 -28.598 1.00 67.19 101 ARG A N 1
ATOM 814 C CA . ARG A 1 101 ? 0.460 -13.409 -29.637 1.00 67.19 101 ARG A CA 1
ATOM 815 C C . ARG A 1 101 ? 1.442 -14.500 -30.057 1.00 67.19 101 ARG A C 1
ATOM 817 O O . ARG A 1 101 ? 2.154 -15.081 -29.235 1.00 67.19 101 ARG A O 1
ATOM 824 N N . ASP A 1 102 ? 1.501 -14.721 -31.363 1.00 50.44 102 ASP A N 1
ATOM 825 C CA . ASP A 1 102 ? 2.349 -15.729 -32.005 1.00 50.44 102 ASP A CA 1
ATOM 826 C C . ASP A 1 102 ? 3.856 -15.476 -31.815 1.00 50.44 102 ASP A C 1
ATOM 828 O O . ASP A 1 102 ? 4.663 -16.394 -31.943 1.00 50.44 102 ASP A O 1
ATOM 832 N N . ASP A 1 103 ? 4.255 -14.250 -31.460 1.00 59.84 103 ASP A N 1
ATOM 833 C CA . ASP A 1 103 ? 5.643 -13.894 -31.138 1.00 59.84 103 ASP A CA 1
ATOM 834 C C . ASP A 1 103 ? 6.108 -14.437 -29.771 1.00 59.84 103 ASP A C 1
ATOM 836 O O . ASP A 1 103 ? 7.307 -14.604 -29.546 1.00 59.84 103 ASP A O 1
ATOM 840 N N . ILE A 1 104 ? 5.169 -14.753 -28.873 1.00 54.50 104 ILE A N 1
ATOM 841 C CA . ILE A 1 104 ? 5.414 -15.317 -27.537 1.00 54.50 104 ILE A CA 1
ATOM 842 C C . ILE A 1 104 ? 5.021 -16.808 -27.496 1.00 54.50 104 ILE A C 1
ATOM 844 O O . ILE A 1 104 ? 5.653 -17.598 -26.789 1.00 54.50 104 ILE A O 1
ATOM 848 N N . SER A 1 105 ? 4.028 -17.223 -28.291 1.00 47.44 105 SER A N 1
ATOM 849 C CA . SER A 1 105 ? 3.452 -18.578 -28.321 1.00 47.44 105 SER A CA 1
ATOM 850 C C . SER A 1 105 ? 4.265 -19.613 -29.125 1.00 47.44 105 SER A C 1
ATOM 852 O O . SER A 1 105 ? 3.708 -20.513 -29.749 1.00 47.44 105 SER A O 1
ATOM 854 N N . TYR A 1 106 ? 5.599 -19.561 -29.072 1.00 46.03 106 TYR A N 1
ATOM 855 C CA . TYR A 1 106 ? 6.448 -20.650 -29.589 1.00 46.03 106 TYR A CA 1
ATOM 856 C C . TYR A 1 106 ? 6.523 -21.861 -28.647 1.00 46.03 106 TYR A C 1
ATOM 858 O O . TYR A 1 106 ? 7.180 -22.851 -28.965 1.00 46.03 106 TYR A O 1
ATOM 866 N N . GLN A 1 107 ? 5.889 -21.790 -27.471 1.00 48.75 107 GLN A N 1
ATOM 867 C CA . GLN A 1 107 ? 6.070 -22.798 -26.430 1.00 48.75 107 GLN A CA 1
ATOM 868 C C . GLN A 1 107 ? 4.994 -23.875 -26.331 1.00 48.75 107 GLN A C 1
ATOM 870 O O . GLN A 1 107 ? 5.272 -24.806 -25.594 1.00 48.75 107 GLN A O 1
ATOM 875 N N . LEU A 1 108 ? 3.855 -23.824 -27.041 1.00 46.34 108 LEU A N 1
ATOM 876 C CA . LEU A 1 108 ? 2.883 -24.937 -27.131 1.00 46.34 108 LEU A CA 1
ATOM 877 C C . LEU A 1 108 ? 1.768 -24.609 -28.153 1.00 46.34 108 LEU A C 1
ATOM 879 O O . LEU A 1 108 ? 0.866 -23.837 -27.822 1.00 46.34 108 LEU A O 1
ATOM 883 N N . PRO A 1 109 ? 1.782 -25.183 -29.370 1.00 41.91 109 PRO A N 1
ATOM 884 C CA . PRO A 1 109 ? 0.625 -25.147 -30.252 1.00 41.91 109 PRO A CA 1
ATOM 885 C C . PRO A 1 109 ? -0.423 -26.180 -29.788 1.00 41.91 109 PRO A C 1
ATOM 887 O O . PRO A 1 109 ? -0.084 -27.314 -29.460 1.00 41.91 109 PRO A O 1
ATOM 890 N N . ASP A 1 110 ? -1.691 -25.763 -29.782 1.00 45.56 110 ASP A N 1
ATOM 891 C CA . ASP A 1 110 ? -2.902 -26.602 -29.893 1.00 45.56 110 ASP A CA 1
ATOM 892 C C . ASP A 1 110 ? -3.546 -27.305 -28.676 1.00 45.56 110 ASP A C 1
ATOM 894 O O . ASP A 1 110 ? -4.450 -28.116 -28.863 1.00 45.56 110 ASP A O 1
ATOM 898 N N . GLU A 1 111 ? -3.253 -26.937 -27.424 1.00 52.09 111 GLU A N 1
ATOM 899 C CA . GLU A 1 111 ? -3.939 -27.540 -26.250 1.00 52.09 111 GLU A CA 1
ATOM 900 C C . GLU A 1 111 ? -4.540 -26.505 -25.269 1.00 52.09 111 GLU A C 1
ATOM 902 O O . GLU A 1 111 ? -4.548 -26.703 -24.058 1.00 52.09 111 GLU A O 1
ATOM 907 N N . ASN A 1 112 ? -5.098 -25.386 -25.747 1.00 50.12 112 ASN A N 1
ATOM 908 C CA . ASN A 1 112 ? -5.788 -24.421 -24.872 1.00 50.12 112 ASN A CA 1
ATOM 909 C C . ASN A 1 112 ? -7.305 -24.653 -24.845 1.00 50.12 112 ASN A C 1
ATOM 911 O O . ASN A 1 112 ? -8.100 -23.854 -25.341 1.00 50.12 112 ASN A O 1
ATOM 915 N N . LYS A 1 113 ? -7.728 -25.747 -24.199 1.00 52.88 113 LYS A N 1
ATOM 916 C CA . LYS A 1 113 ? -9.073 -25.792 -23.606 1.00 52.88 113 LYS A CA 1
ATOM 917 C C . LYS A 1 113 ? -9.148 -24.701 -22.537 1.00 52.88 113 LYS A C 1
ATOM 919 O O . LYS A 1 113 ? -8.208 -24.521 -21.771 1.00 52.88 113 LYS A O 1
ATOM 924 N N . SER A 1 114 ? -10.267 -23.982 -22.491 1.00 50.16 114 SER A N 1
ATOM 925 C CA . SER A 1 114 ? -10.620 -23.029 -21.433 1.00 50.16 114 SER A CA 1
ATOM 926 C C . SER A 1 114 ? -10.521 -23.712 -20.061 1.00 50.16 114 SER A C 1
ATOM 928 O O . SER A 1 114 ? -11.446 -24.382 -19.608 1.00 50.16 114 SER A O 1
ATOM 930 N N . VAL A 1 115 ? -9.358 -23.603 -19.424 1.00 60.28 115 VAL A N 1
ATOM 931 C CA . VAL A 1 115 ? -9.131 -24.050 -18.054 1.00 60.28 115 VAL A CA 1
ATOM 932 C C . VAL A 1 115 ? -9.063 -22.796 -17.201 1.00 60.28 115 VAL A C 1
ATOM 934 O O . VAL A 1 115 ? -8.155 -21.979 -17.353 1.00 60.28 115 VAL A O 1
ATOM 937 N N . ASP A 1 116 ? -10.026 -22.647 -16.293 1.00 55.06 116 ASP A N 1
ATOM 938 C CA . ASP A 1 116 ? -9.986 -21.630 -15.244 1.00 55.06 116 ASP A CA 1
ATOM 939 C C . ASP A 1 116 ? -8.821 -21.936 -14.294 1.00 55.06 116 ASP A C 1
ATOM 941 O O . ASP A 1 116 ? -8.948 -22.638 -13.286 1.00 55.06 116 ASP A O 1
ATOM 945 N N . LEU A 1 117 ? -7.637 -21.431 -14.635 1.00 62.69 117 LEU A N 1
ATOM 946 C CA . LEU A 1 117 ? -6.454 -21.572 -13.805 1.00 62.69 117 LEU A CA 1
ATOM 947 C C . LEU A 1 117 ? -6.567 -20.642 -12.599 1.00 62.69 117 LEU A C 1
ATOM 949 O O . LEU A 1 117 ? -6.581 -19.414 -12.702 1.00 62.69 117 LEU A O 1
ATOM 953 N N . SER A 1 118 ? -6.609 -21.244 -11.411 1.00 66.31 118 SER A N 1
ATOM 954 C CA . SER A 1 118 ? -6.485 -20.494 -10.166 1.00 66.31 118 SER A CA 1
ATOM 955 C C . SER A 1 118 ? -5.120 -19.793 -10.099 1.00 66.31 118 SER A C 1
ATOM 957 O O . SER A 1 118 ? -4.125 -20.285 -10.634 1.00 66.31 118 SER A O 1
ATOM 959 N N . ARG A 1 119 ? -5.032 -18.663 -9.383 1.00 59.34 119 ARG A N 1
ATOM 960 C CA . ARG A 1 119 ? -3.758 -17.934 -9.194 1.00 59.34 119 ARG A CA 1
ATOM 961 C C . ARG A 1 119 ? -2.640 -18.814 -8.623 1.00 59.34 119 ARG A C 1
ATOM 963 O O . ARG A 1 119 ? -1.477 -18.571 -8.923 1.00 59.34 119 ARG A O 1
ATOM 970 N N . SER A 1 120 ? -2.996 -19.796 -7.797 1.00 65.81 120 SER A N 1
ATOM 971 C CA . SER A 1 120 ? -2.087 -20.819 -7.272 1.00 65.81 120 SER A CA 1
ATOM 972 C C . SER A 1 120 ? -1.581 -21.736 -8.383 1.00 65.81 120 SER A C 1
ATOM 974 O O . SER A 1 120 ? -0.380 -21.803 -8.597 1.00 65.81 120 SER A O 1
ATOM 976 N N . SER A 1 121 ? -2.487 -22.328 -9.167 1.00 69.19 121 SER A N 1
ATOM 977 C CA . SER A 1 121 ? -2.132 -23.218 -10.282 1.00 69.19 121 SER A CA 1
ATOM 978 C C . SER A 1 121 ? -1.274 -22.516 -11.337 1.00 69.19 121 SER A C 1
ATOM 980 O O . SER A 1 121 ? -0.331 -23.098 -11.855 1.00 69.19 121 SER A O 1
ATOM 982 N N . PHE A 1 122 ? -1.548 -21.240 -11.616 1.00 70.88 122 PHE A N 1
ATOM 983 C CA . PHE A 1 122 ? -0.720 -20.426 -12.507 1.00 70.88 122 PHE A CA 1
ATOM 984 C C . PHE A 1 122 ? 0.699 -20.202 -11.958 1.00 70.88 122 PHE A C 1
ATOM 986 O O . PHE A 1 122 ? 1.666 -20.209 -12.715 1.00 70.88 122 PHE A O 1
ATOM 993 N N . ALA A 1 123 ? 0.844 -20.001 -10.644 1.00 65.88 123 ALA A N 1
ATOM 994 C CA . ALA A 1 123 ? 2.154 -19.825 -10.021 1.00 65.88 123 ALA A CA 1
ATOM 995 C C . ALA A 1 123 ? 2.993 -21.113 -10.054 1.00 65.88 123 ALA A C 1
ATOM 997 O O . ALA A 1 123 ? 4.216 -21.019 -10.148 1.00 65.88 123 ALA A O 1
ATOM 998 N N . ASP A 1 124 ? 2.341 -22.276 -10.020 1.00 70.94 124 ASP A N 1
ATOM 999 C CA . ASP A 1 124 ? 2.988 -23.591 -10.072 1.00 70.94 124 ASP A CA 1
ATOM 1000 C C . ASP A 1 124 ? 3.454 -23.966 -11.490 1.00 70.94 124 ASP A C 1
ATOM 1002 O O . ASP A 1 124 ? 4.449 -24.667 -11.644 1.00 70.94 124 ASP A O 1
ATOM 1006 N N . LEU A 1 125 ? 2.796 -23.444 -12.533 1.00 74.69 125 LEU A N 1
ATOM 1007 C CA . LEU A 1 125 ? 3.200 -23.609 -13.941 1.00 74.69 125 LEU A CA 1
ATOM 1008 C C . LEU A 1 125 ? 4.396 -22.733 -14.346 1.00 74.69 125 LEU A C 1
ATOM 1010 O O . LEU A 1 125 ? 4.811 -22.712 -15.505 1.00 74.69 125 LEU A O 1
ATOM 1014 N N . ARG A 1 126 ? 4.956 -21.977 -13.403 1.00 70.75 126 ARG A N 1
ATOM 1015 C CA . ARG A 1 126 ? 6.110 -21.124 -13.651 1.00 70.75 126 ARG A CA 1
ATOM 1016 C C . ARG A 1 126 ? 7.340 -21.977 -14.023 1.00 70.75 126 ARG A C 1
ATOM 1018 O O . ARG A 1 126 ? 7.691 -22.881 -13.267 1.00 70.75 126 ARG A O 1
ATOM 1025 N N . PRO A 1 127 ? 8.061 -21.652 -15.115 1.00 76.31 127 PRO A N 1
ATOM 1026 C CA . PRO A 1 127 ? 9.294 -22.345 -15.475 1.00 76.31 127 PRO A CA 1
ATOM 1027 C C . PRO A 1 127 ? 10.334 -22.307 -14.352 1.00 76.31 127 PRO A C 1
ATOM 1029 O O . PRO A 1 127 ? 10.491 -21.292 -13.675 1.00 76.31 127 PRO A O 1
ATOM 1032 N N . VAL A 1 128 ? 11.094 -23.394 -14.199 1.00 68.06 128 VAL A N 1
ATOM 1033 C CA . VAL A 1 128 ? 12.036 -23.616 -13.081 1.00 68.06 128 VAL A CA 1
ATOM 1034 C C . VAL A 1 128 ? 13.112 -22.523 -12.967 1.00 68.06 128 VAL A C 1
ATOM 1036 O O . VAL A 1 128 ? 13.605 -22.246 -11.876 1.00 68.06 128 VAL A O 1
ATOM 1039 N N . PHE A 1 129 ? 13.451 -21.852 -14.071 1.00 74.62 129 PHE A N 1
ATOM 1040 C CA . PHE A 1 129 ? 14.414 -20.745 -14.091 1.00 74.62 129 PHE A CA 1
ATOM 1041 C C . PHE A 1 129 ? 13.833 -19.397 -13.625 1.00 74.62 129 PHE A C 1
ATOM 1043 O O . PHE A 1 129 ? 14.583 -18.450 -13.393 1.00 74.62 129 PHE A O 1
ATOM 1050 N N . VAL A 1 130 ? 12.512 -19.280 -13.465 1.00 66.81 130 VAL A N 1
ATOM 1051 C CA . VAL A 1 130 ? 11.871 -18.075 -12.930 1.00 66.81 130 VAL A CA 1
ATOM 1052 C C . VAL A 1 130 ? 11.751 -18.225 -11.413 1.00 66.81 130 VAL A C 1
ATOM 1054 O O . VAL A 1 130 ? 10.878 -18.907 -10.882 1.00 66.81 130 VAL A O 1
ATOM 1057 N N . VAL A 1 131 ? 12.636 -17.554 -10.685 1.00 66.12 131 VAL A N 1
ATOM 1058 C CA . VAL A 1 131 ? 12.687 -17.622 -9.219 1.00 66.12 131 VAL A CA 1
ATOM 1059 C C . VAL A 1 131 ? 11.692 -16.628 -8.608 1.00 66.12 131 VAL A C 1
ATOM 1061 O O . VAL A 1 131 ? 11.545 -15.495 -9.071 1.00 66.12 131 VAL A O 1
ATOM 1064 N N . SER A 1 132 ? 10.965 -17.028 -7.558 1.00 60.72 132 SER A N 1
ATOM 1065 C CA . SER A 1 132 ? 10.094 -16.096 -6.834 1.00 60.72 132 SER A CA 1
ATOM 1066 C C . SER A 1 132 ? 10.920 -15.010 -6.137 1.00 60.72 132 SER A C 1
ATOM 1068 O O . SER A 1 132 ? 12.018 -15.256 -5.645 1.00 60.72 132 SER A O 1
ATOM 1070 N N . LYS A 1 133 ? 10.360 -13.800 -6.007 1.00 57.09 133 LYS A N 1
ATOM 1071 C CA . LYS A 1 133 ? 11.021 -12.692 -5.292 1.00 57.09 133 LYS A CA 1
ATOM 1072 C C . LYS A 1 133 ? 11.419 -13.066 -3.854 1.00 57.09 133 LYS A C 1
ATOM 1074 O O . LYS A 1 133 ? 12.383 -12.526 -3.330 1.00 57.09 133 LYS A O 1
ATOM 1079 N N . SER A 1 134 ? 10.687 -13.993 -3.231 1.00 60.75 134 SER A N 1
ATOM 1080 C CA . SER A 1 134 ? 10.981 -14.537 -1.901 1.00 60.75 134 SER A CA 1
ATOM 1081 C C . SER A 1 134 ? 12.140 -15.539 -1.868 1.00 60.75 134 SER A C 1
ATOM 1083 O O . SER A 1 134 ? 12.725 -15.724 -0.806 1.00 60.75 134 SER A O 1
ATOM 1085 N N . ALA A 1 135 ? 12.460 -16.181 -2.994 1.00 65.69 135 ALA A N 1
ATOM 1086 C CA . ALA A 1 135 ? 13.525 -17.175 -3.123 1.00 65.69 135 ALA A CA 1
ATOM 1087 C C . ALA A 1 135 ? 14.861 -16.578 -3.605 1.00 65.69 135 ALA A C 1
ATOM 1089 O O . ALA A 1 135 ? 15.873 -17.275 -3.622 1.00 65.69 135 ALA A O 1
ATOM 1090 N N . LEU A 1 136 ? 14.899 -15.285 -3.946 1.00 62.97 136 LEU A N 1
ATOM 1091 C CA . LEU A 1 136 ? 16.148 -14.570 -4.200 1.00 62.97 136 LEU A CA 1
ATOM 1092 C C . LEU A 1 136 ? 16.895 -14.353 -2.874 1.00 62.97 136 LEU A C 1
ATOM 1094 O O . LEU A 1 136 ? 16.554 -13.478 -2.073 1.00 62.97 136 LEU A O 1
ATOM 1098 N N . ALA A 1 137 ? 17.918 -15.174 -2.639 1.00 61.31 137 ALA A N 1
ATOM 1099 C CA . ALA A 1 137 ? 18.875 -14.970 -1.565 1.00 61.31 137 ALA A CA 1
ATOM 1100 C C . ALA A 1 137 ? 19.701 -13.709 -1.875 1.00 61.31 137 ALA A C 1
ATOM 1102 O O . ALA A 1 137 ? 20.370 -13.636 -2.897 1.00 61.31 137 ALA A O 1
ATOM 1103 N N . HIS A 1 138 ? 19.661 -12.742 -0.959 1.00 54.53 138 HIS A N 1
ATOM 1104 C CA . HIS A 1 138 ? 20.437 -11.492 -0.934 1.00 54.53 138 HIS A CA 1
ATOM 1105 C C . HIS A 1 138 ? 19.832 -10.263 -1.643 1.00 54.53 138 HIS A C 1
ATOM 1107 O O . HIS A 1 138 ? 19.738 -10.153 -2.859 1.00 54.53 138 HIS A O 1
ATOM 1113 N N . ARG A 1 139 ? 19.452 -9.305 -0.781 1.00 51.00 139 ARG A N 1
ATOM 1114 C CA . ARG A 1 139 ? 19.701 -7.848 -0.805 1.00 51.00 139 ARG A CA 1
ATOM 1115 C C . ARG A 1 139 ? 20.314 -7.236 -2.078 1.00 51.00 139 ARG A C 1
ATOM 1117 O O . ARG A 1 139 ? 21.316 -6.536 -1.992 1.00 51.00 139 ARG A O 1
ATOM 1124 N N . ASN A 1 140 ? 19.663 -7.363 -3.223 1.00 49.59 140 ASN A N 1
ATOM 1125 C CA . ASN A 1 140 ? 19.828 -6.347 -4.251 1.00 49.59 140 ASN A CA 1
ATOM 1126 C C . ASN A 1 140 ? 18.980 -5.150 -3.836 1.00 49.59 140 ASN A C 1
ATOM 1128 O O . ASN A 1 140 ? 17.806 -5.299 -3.488 1.00 49.59 140 ASN A O 1
ATOM 1132 N N . CYS A 1 141 ? 19.578 -3.964 -3.848 1.00 47.75 141 CYS A N 1
ATOM 1133 C CA . CYS A 1 141 ? 18.928 -2.680 -3.618 1.00 47.75 141 CYS A CA 1
ATOM 1134 C C . CYS A 1 141 ? 17.921 -2.354 -4.737 1.00 47.75 141 CYS A C 1
ATOM 1136 O O . CYS A 1 141 ? 17.886 -1.250 -5.244 1.00 47.75 141 CYS A O 1
ATOM 1138 N N . LEU A 1 142 ? 17.075 -3.293 -5.145 1.00 51.16 142 LEU A N 1
ATOM 1139 C CA . LEU A 1 142 ? 15.769 -3.021 -5.728 1.00 51.16 142 LEU A CA 1
ATOM 1140 C C . LEU A 1 142 ? 14.766 -3.108 -4.576 1.00 51.16 142 LEU A C 1
ATOM 1142 O O . LEU A 1 142 ? 13.870 -3.955 -4.538 1.00 51.16 142 LEU A O 1
ATOM 1146 N N . CYS A 1 143 ? 15.016 -2.302 -3.539 1.00 65.62 143 CYS A N 1
ATOM 1147 C CA . CYS A 1 143 ? 14.144 -2.239 -2.386 1.00 65.62 143 CYS A CA 1
ATOM 1148 C C . CYS A 1 143 ? 12.752 -1.808 -2.859 1.00 65.62 143 CYS A C 1
ATOM 1150 O O . CYS A 1 143 ? 12.604 -1.092 -3.849 1.00 65.62 143 CYS A O 1
ATOM 1152 N N . VAL A 1 144 ? 11.723 -2.235 -2.128 1.00 65.94 144 VAL A N 1
ATOM 1153 C CA . VAL A 1 144 ? 10.353 -1.738 -2.317 1.00 65.94 144 VAL A CA 1
ATOM 1154 C C . VAL A 1 144 ? 10.341 -0.206 -2.424 1.00 65.94 144 VAL A C 1
ATOM 1156 O O . VAL A 1 144 ? 9.559 0.332 -3.189 1.00 65.94 144 VAL A O 1
ATOM 1159 N N . TYR A 1 145 ? 11.265 0.492 -1.754 1.00 70.44 145 TYR A N 1
ATOM 1160 C CA . TYR A 1 145 ? 11.425 1.939 -1.871 1.00 70.44 145 TYR A CA 1
ATOM 1161 C C . TYR A 1 145 ? 11.863 2.416 -3.259 1.00 70.44 145 TYR A C 1
ATOM 1163 O O . TYR A 1 145 ? 11.233 3.329 -3.768 1.00 70.44 145 TYR A O 1
ATOM 1171 N N . HIS A 1 146 ? 12.863 1.814 -3.912 1.00 70.25 146 HIS A N 1
ATOM 1172 C CA . HIS A 1 146 ? 13.251 2.237 -5.265 1.00 70.25 146 HIS A CA 1
ATOM 1173 C C . HIS A 1 146 ? 12.131 2.001 -6.278 1.00 70.25 146 HIS A C 1
ATOM 1175 O O . HIS A 1 146 ? 11.932 2.825 -7.167 1.00 70.25 146 HIS A O 1
ATOM 1181 N N . GLU A 1 147 ? 11.372 0.914 -6.123 1.00 77.19 147 GLU A N 1
ATOM 1182 C CA . GLU A 1 147 ? 10.200 0.667 -6.965 1.00 77.19 147 GLU A CA 1
ATOM 1183 C C . GLU A 1 147 ? 9.084 1.676 -6.676 1.00 77.19 147 GLU A C 1
ATOM 1185 O O . GLU A 1 147 ? 8.559 2.295 -7.594 1.00 77.19 147 GLU A O 1
ATOM 1190 N N . ASN A 1 148 ? 8.775 1.920 -5.401 1.00 82.31 148 ASN A N 1
ATOM 1191 C CA . ASN A 1 148 ? 7.753 2.885 -5.005 1.00 82.31 148 ASN A CA 1
ATOM 1192 C C . ASN A 1 148 ? 8.107 4.308 -5.449 1.00 82.31 148 ASN A C 1
ATOM 1194 O O . ASN A 1 148 ? 7.239 5.012 -5.948 1.00 82.31 148 ASN A O 1
ATOM 1198 N N . VAL A 1 149 ? 9.366 4.729 -5.309 1.00 81.88 149 VAL A N 1
ATOM 1199 C CA . VAL A 1 149 ? 9.824 6.052 -5.757 1.00 81.88 149 VAL A CA 1
ATOM 1200 C C . VAL A 1 149 ? 9.735 6.156 -7.276 1.00 81.88 149 VAL A C 1
ATOM 1202 O O . VAL A 1 149 ? 9.230 7.152 -7.775 1.00 81.88 149 VAL A O 1
ATOM 1205 N N . ARG A 1 150 ? 10.123 5.119 -8.031 1.00 81.94 150 ARG A N 1
ATOM 1206 C CA . ARG A 1 150 ? 9.927 5.105 -9.491 1.00 81.94 150 ARG A CA 1
ATOM 1207 C C . ARG A 1 150 ? 8.457 5.203 -9.887 1.00 81.94 150 ARG A C 1
ATOM 1209 O O . ARG A 1 150 ? 8.139 5.907 -10.839 1.00 81.94 150 ARG A O 1
ATOM 1216 N N . LEU A 1 151 ? 7.569 4.502 -9.183 1.00 83.81 151 LEU A N 1
ATOM 1217 C CA . LEU A 1 151 ? 6.129 4.572 -9.431 1.00 83.81 151 LEU A CA 1
ATOM 1218 C C . LEU A 1 151 ? 5.567 5.966 -9.127 1.00 83.81 151 LEU A C 1
ATOM 1220 O O . LEU A 1 151 ? 4.765 6.465 -9.907 1.00 83.81 151 LEU A O 1
ATOM 1224 N N . LEU A 1 152 ? 6.018 6.599 -8.040 1.00 85.38 152 LEU A N 1
ATOM 1225 C CA . LEU A 1 152 ? 5.641 7.970 -7.692 1.00 85.38 152 LEU A CA 1
ATOM 1226 C C . LEU A 1 152 ? 6.123 8.968 -8.748 1.00 85.38 152 LEU A C 1
ATOM 1228 O O . LEU A 1 152 ? 5.325 9.767 -9.225 1.00 85.38 152 LEU A O 1
ATOM 1232 N N . LEU A 1 153 ? 7.391 8.882 -9.159 1.00 85.81 153 LEU A N 1
ATOM 1233 C CA . LEU A 1 153 ? 7.954 9.760 -10.187 1.00 85.81 153 LEU A CA 1
ATOM 1234 C C . LEU A 1 153 ? 7.177 9.653 -11.501 1.00 85.81 153 LEU A C 1
ATOM 1236 O O . LEU A 1 153 ? 6.813 10.678 -12.055 1.00 85.81 153 LEU A O 1
ATOM 1240 N N . LYS A 1 154 ? 6.815 8.440 -11.940 1.00 83.19 154 LYS A N 1
ATOM 1241 C CA . LYS A 1 154 ? 5.984 8.233 -13.140 1.00 83.19 154 LYS A CA 1
ATOM 1242 C C . LYS A 1 154 ? 4.600 8.871 -13.067 1.00 83.19 154 LYS A C 1
ATOM 1244 O O . LYS A 1 154 ? 4.018 9.165 -14.106 1.00 83.19 154 LYS A O 1
ATOM 1249 N N . ASP A 1 155 ? 4.021 8.981 -11.877 1.00 83.56 155 ASP A N 1
ATOM 1250 C CA . ASP A 1 155 ? 2.710 9.606 -11.723 1.00 83.56 155 ASP A CA 1
ATOM 1251 C C . ASP A 1 155 ? 2.828 11.130 -11.697 1.00 83.56 155 ASP A C 1
ATOM 1253 O O . ASP A 1 155 ? 2.051 11.812 -12.357 1.00 83.56 155 ASP A O 1
ATOM 1257 N N . VAL A 1 156 ? 3.855 11.654 -11.020 1.00 83.19 156 VAL A N 1
ATOM 1258 C CA . VAL A 1 156 ? 4.184 13.088 -11.002 1.00 83.19 156 VAL A CA 1
ATOM 1259 C C . VAL A 1 156 ? 4.568 13.595 -12.395 1.00 83.19 156 VAL A C 1
ATOM 1261 O O . VAL A 1 156 ? 4.141 14.677 -12.783 1.00 83.19 156 VAL A O 1
ATOM 1264 N N . ASP A 1 157 ? 5.290 12.795 -13.179 1.00 83.31 157 ASP A N 1
ATOM 1265 C CA . ASP A 1 157 ? 5.712 13.106 -14.553 1.00 83.31 157 ASP A CA 1
ATOM 1266 C C . ASP A 1 157 ? 4.540 13.336 -15.523 1.00 83.31 157 ASP A C 1
ATOM 1268 O O . ASP A 1 157 ? 4.715 13.909 -16.588 1.00 83.31 157 ASP A O 1
ATOM 1272 N N . LYS A 1 158 ? 3.316 12.926 -15.167 1.00 81.31 158 LYS A N 1
ATOM 1273 C CA . LYS A 1 158 ? 2.113 13.249 -15.956 1.00 81.31 158 LYS A CA 1
ATOM 1274 C C . LYS A 1 158 ? 1.657 14.696 -15.786 1.00 81.31 158 LYS A C 1
ATOM 1276 O O . LYS A 1 158 ? 0.895 15.188 -16.613 1.00 81.31 158 LYS A O 1
ATOM 1281 N N . TYR A 1 159 ? 2.039 15.324 -14.677 1.00 78.31 159 TYR A N 1
ATOM 1282 C CA . TYR A 1 159 ? 1.591 16.658 -14.271 1.00 78.31 159 TYR A CA 1
ATOM 1283 C C . TYR A 1 159 ? 2.717 17.695 -14.300 1.00 78.31 159 TYR A C 1
ATOM 1285 O O . TYR A 1 159 ? 2.447 18.889 -14.222 1.00 78.31 159 TYR A O 1
ATOM 1293 N N . VAL A 1 160 ? 3.964 17.241 -14.386 1.00 74.69 160 VAL A N 1
ATOM 1294 C CA . VAL A 1 160 ? 5.163 18.057 -14.594 1.00 74.69 160 VAL A CA 1
ATOM 1295 C C . VAL A 1 160 ? 5.623 17.791 -16.023 1.00 74.69 160 VAL A C 1
ATOM 1297 O O . VAL A 1 160 ? 5.525 16.654 -16.462 1.00 74.69 160 VAL A O 1
ATOM 1300 N N . ASP A 1 161 ? 6.123 18.792 -16.748 1.00 69.06 161 ASP A N 1
ATOM 1301 C CA . ASP A 1 161 ? 6.430 18.727 -18.192 1.00 69.06 161 ASP A CA 1
ATOM 1302 C C . ASP A 1 161 ? 7.600 17.781 -18.591 1.00 69.06 161 ASP A C 1
ATOM 1304 O O . ASP A 1 161 ? 8.380 18.075 -19.496 1.00 69.06 161 ASP A O 1
ATOM 1308 N N . GLY A 1 162 ? 7.772 16.632 -17.930 1.00 63.91 162 GLY A N 1
ATOM 1309 C CA . GLY A 1 162 ? 8.700 15.564 -18.317 1.00 63.91 162 GLY A CA 1
ATOM 1310 C C . GLY A 1 162 ? 10.179 15.825 -18.011 1.00 63.91 162 GLY A C 1
ATOM 1311 O O . GLY A 1 162 ? 11.025 14.952 -18.216 1.00 63.91 162 GLY A O 1
ATOM 1312 N N . THR A 1 163 ? 10.532 17.022 -17.540 1.00 68.31 163 THR A N 1
ATOM 1313 C CA . THR A 1 163 ? 11.928 17.486 -17.486 1.00 68.31 163 THR A CA 1
ATOM 1314 C C . THR A 1 163 ? 12.743 16.874 -16.348 1.00 68.31 163 THR A C 1
ATOM 1316 O O . THR A 1 163 ? 13.915 16.558 -16.544 1.00 68.31 163 THR A O 1
ATOM 1319 N N . HIS A 1 164 ? 12.144 16.667 -15.171 1.00 68.88 164 HIS A N 1
ATOM 1320 C CA . HIS A 1 164 ? 12.880 16.266 -13.959 1.00 68.88 164 HIS A CA 1
ATOM 1321 C C . HIS A 1 164 ? 12.456 14.911 -13.370 1.00 68.88 164 HIS A C 1
ATOM 1323 O O . HIS A 1 164 ? 13.195 14.341 -12.571 1.00 68.88 164 HIS A O 1
ATOM 1329 N N . CYS A 1 165 ? 11.292 14.372 -13.755 1.00 76.19 165 CYS A N 1
ATOM 1330 C CA . CYS A 1 165 ? 10.713 13.159 -13.155 1.00 76.19 165 CYS A CA 1
ATOM 1331 C C . CYS A 1 165 ? 10.715 11.929 -14.082 1.00 76.19 165 CYS A C 1
ATOM 1333 O O . CYS A 1 165 ? 10.284 10.851 -13.670 1.00 76.19 165 CYS A O 1
ATOM 1335 N N . SER A 1 166 ? 11.266 12.053 -15.291 1.00 77.00 166 SER A N 1
ATOM 1336 C CA . SER A 1 166 ? 11.281 10.995 -16.311 1.00 77.00 166 SER A CA 1
ATOM 1337 C C . SER A 1 166 ? 12.045 9.734 -15.889 1.00 77.00 166 SER A C 1
ATOM 1339 O O . SER A 1 166 ? 11.721 8.617 -16.305 1.00 77.00 166 SER A O 1
ATOM 1341 N N . SER A 1 167 ? 13.056 9.874 -15.029 1.00 81.81 167 SER A N 1
ATOM 1342 C CA . SER A 1 167 ? 13.793 8.745 -14.472 1.00 81.81 167 SER A CA 1
ATOM 1343 C C . SER A 1 167 ? 14.324 9.036 -13.070 1.00 81.81 167 SER A C 1
ATOM 1345 O O . SER A 1 167 ? 14.516 10.184 -12.677 1.00 81.81 167 SER A O 1
ATOM 1347 N N . LEU A 1 168 ? 14.609 7.971 -12.312 1.00 82.69 168 LEU A N 1
ATOM 1348 C CA . LEU A 1 168 ? 15.195 8.095 -10.975 1.00 82.69 168 LEU A CA 1
ATOM 1349 C C . LEU A 1 168 ? 16.572 8.777 -11.010 1.00 82.69 168 LEU A C 1
ATOM 1351 O O . LEU A 1 168 ? 16.891 9.520 -10.089 1.00 82.69 168 LEU A O 1
ATOM 1355 N N . SER A 1 169 ? 17.377 8.540 -12.051 1.00 83.75 169 SER A N 1
ATOM 1356 C CA . SER A 1 169 ? 18.675 9.204 -12.216 1.00 83.75 169 SER A CA 1
ATOM 1357 C C . SER A 1 169 ? 18.499 10.690 -12.487 1.00 83.75 169 SER A C 1
ATOM 1359 O O . SER A 1 169 ? 19.050 11.481 -11.739 1.00 83.75 169 SER A O 1
ATOM 1361 N N . THR A 1 170 ? 17.643 11.067 -13.442 1.00 84.88 170 THR A N 1
ATOM 1362 C CA . THR A 1 170 ? 17.362 12.477 -13.770 1.00 84.88 170 THR A CA 1
ATOM 1363 C C . THR A 1 170 ? 16.823 13.239 -12.561 1.00 84.88 170 THR A C 1
ATOM 1365 O O . THR A 1 170 ? 17.236 14.365 -12.294 1.00 84.88 170 THR A O 1
ATOM 1368 N N . PHE A 1 171 ? 15.949 12.596 -11.784 1.00 85.81 171 PHE A N 1
ATOM 1369 C CA . PHE A 1 171 ? 15.450 13.157 -10.537 1.00 85.81 171 PHE A CA 1
ATOM 1370 C C . PHE A 1 171 ? 16.574 13.339 -9.513 1.00 85.81 171 PHE A C 1
ATOM 1372 O O . PHE A 1 171 ? 16.688 14.397 -8.906 1.00 85.81 171 PHE A O 1
ATOM 1379 N N . THR A 1 172 ? 17.446 12.344 -9.349 1.00 86.62 172 THR A N 1
ATOM 1380 C CA . THR A 1 172 ? 18.579 12.439 -8.419 1.00 86.62 172 THR A CA 1
ATOM 1381 C C . THR A 1 172 ? 19.563 13.529 -8.849 1.00 86.62 172 THR A C 1
ATOM 1383 O O . THR A 1 172 ? 19.953 14.335 -8.012 1.00 86.62 172 THR A O 1
ATOM 1386 N N . ASP A 1 173 ? 19.893 13.621 -10.140 1.00 86.88 173 ASP A N 1
ATOM 1387 C CA . ASP A 1 173 ? 20.773 14.657 -10.699 1.00 86.88 173 ASP A CA 1
ATOM 1388 C C . ASP A 1 173 ? 20.216 16.073 -10.473 1.00 86.88 173 ASP A C 1
ATOM 1390 O O . ASP A 1 173 ? 20.982 17.021 -10.348 1.00 86.88 173 ASP A O 1
ATOM 1394 N N . SER A 1 174 ? 18.891 16.231 -10.370 1.00 83.88 174 SER A N 1
ATOM 1395 C CA . SER A 1 174 ? 18.276 17.527 -10.052 1.00 83.88 174 SER A CA 1
ATOM 1396 C C . SER A 1 174 ? 18.391 17.927 -8.576 1.00 83.88 174 SER A C 1
ATOM 1398 O O . SER A 1 174 ? 18.229 19.098 -8.251 1.00 83.88 174 SER A O 1
ATOM 1400 N N . LEU A 1 175 ? 18.657 16.972 -7.677 1.00 84.50 175 LEU A N 1
ATOM 1401 C CA . LEU A 1 175 ? 18.704 17.197 -6.229 1.00 84.50 175 LEU A CA 1
ATOM 1402 C C . LEU A 1 175 ? 20.113 17.440 -5.694 1.00 84.50 175 LEU A C 1
ATOM 1404 O O . LEU A 1 175 ? 20.269 18.004 -4.611 1.00 84.50 175 LEU A O 1
ATOM 1408 N N . VAL A 1 176 ? 21.136 16.975 -6.411 1.00 88.69 176 VAL A N 1
ATOM 1409 C CA . VAL A 1 176 ? 22.522 17.008 -5.946 1.00 88.69 176 VAL A CA 1
ATOM 1410 C C . VAL A 1 176 ? 23.439 17.673 -6.961 1.00 88.69 176 VAL A C 1
ATOM 1412 O O . VAL A 1 176 ? 23.235 17.565 -8.162 1.00 88.69 176 VAL A O 1
ATOM 1415 N N . CYS A 1 177 ? 24.513 18.310 -6.490 1.00 88.75 177 CYS A N 1
ATOM 1416 C CA . CYS A 1 177 ? 25.504 18.908 -7.391 1.00 88.75 177 CYS A CA 1
ATOM 1417 C C . CYS A 1 177 ? 26.240 17.863 -8.244 1.00 88.75 177 CYS A C 1
ATOM 1419 O O . CYS A 1 177 ? 26.684 18.162 -9.349 1.00 88.75 177 CYS A O 1
ATOM 1421 N N . SER A 1 178 ? 26.442 16.658 -7.704 1.00 88.50 178 SER A N 1
ATOM 1422 C CA . SER A 1 178 ? 27.114 15.561 -8.398 1.00 88.50 178 SER A CA 1
ATOM 1423 C C . SER A 1 178 ? 26.697 14.220 -7.811 1.00 88.50 178 SER A C 1
ATOM 1425 O O . SER A 1 178 ? 26.860 13.982 -6.614 1.00 88.50 178 SER A O 1
ATOM 1427 N N . THR A 1 179 ? 26.223 13.316 -8.665 1.00 87.31 179 THR A N 1
ATOM 1428 C CA . THR A 1 179 ? 25.867 11.937 -8.301 1.00 87.31 179 THR A CA 1
ATOM 1429 C C . THR A 1 179 ? 27.080 11.033 -8.079 1.00 87.31 179 THR A C 1
ATOM 1431 O O . THR A 1 179 ? 26.956 9.978 -7.461 1.00 87.31 179 THR A O 1
ATOM 1434 N N . ASN A 1 180 ? 28.269 11.467 -8.509 1.00 89.81 180 ASN A N 1
ATOM 1435 C CA . ASN A 1 180 ? 29.529 10.765 -8.259 1.00 89.81 180 ASN A CA 1
ATOM 1436 C C . ASN A 1 180 ? 30.184 11.167 -6.928 1.00 89.81 180 ASN A C 1
ATOM 1438 O O . ASN A 1 180 ? 31.143 10.522 -6.507 1.00 89.81 180 ASN A O 1
ATOM 1442 N N . ASN A 1 181 ? 29.707 12.233 -6.274 1.00 88.94 181 ASN A N 1
ATOM 1443 C CA . ASN A 1 181 ? 30.243 12.678 -4.992 1.00 88.94 181 ASN A CA 1
ATOM 1444 C C . ASN A 1 181 ? 29.433 12.085 -3.831 1.00 88.94 181 ASN A C 1
ATOM 1446 O O . ASN A 1 181 ? 28.241 12.356 -3.676 1.00 88.94 181 ASN A O 1
ATOM 1450 N N . GLU A 1 182 ? 30.113 11.324 -2.978 1.00 88.50 182 GLU A N 1
ATOM 1451 C CA . GLU A 1 182 ? 29.531 10.686 -1.803 1.00 88.50 182 GLU A CA 1
ATOM 1452 C C . GLU A 1 182 ? 28.884 11.708 -0.853 1.00 88.50 182 GLU A C 1
ATOM 1454 O O . GLU A 1 182 ? 27.738 11.537 -0.439 1.00 88.50 182 GLU A O 1
ATOM 1459 N N . GLU A 1 183 ? 29.550 12.831 -0.578 1.00 87.56 183 GLU A N 1
ATOM 1460 C CA . GLU A 1 183 ? 29.028 13.847 0.345 1.00 87.56 183 GLU A CA 1
ATOM 1461 C C . GLU A 1 183 ? 27.707 14.459 -0.138 1.00 87.56 183 GLU A C 1
ATOM 1463 O O . GLU A 1 183 ? 26.844 14.804 0.672 1.00 87.56 183 GLU A O 1
ATOM 1468 N N . CYS A 1 184 ? 27.525 14.564 -1.455 1.00 87.88 184 CYS A N 1
ATOM 1469 C CA . CYS A 1 184 ? 26.281 15.036 -2.056 1.00 87.88 184 CYS A CA 1
ATOM 1470 C C . CYS A 1 184 ? 25.162 14.002 -1.881 1.00 87.88 184 CYS A C 1
ATOM 1472 O O . CYS A 1 184 ? 24.075 14.336 -1.414 1.00 87.88 184 CYS A O 1
ATOM 1474 N N . MET A 1 185 ? 25.452 12.733 -2.174 1.00 84.25 185 MET A N 1
ATOM 1475 C CA . MET A 1 185 ? 24.487 11.631 -2.089 1.00 84.25 185 MET A CA 1
ATOM 1476 C C . MET A 1 185 ? 24.050 11.303 -0.653 1.00 84.25 185 MET A C 1
ATOM 1478 O O . MET A 1 185 ? 22.942 10.810 -0.446 1.00 84.25 185 MET A O 1
ATOM 1482 N N . PHE A 1 186 ? 24.887 11.602 0.345 1.00 84.56 186 PHE A N 1
ATOM 1483 C CA . PHE A 1 186 ? 24.560 11.444 1.767 1.00 84.56 186 PHE A CA 1
ATOM 1484 C C . PHE A 1 186 ? 23.970 12.706 2.426 1.00 84.56 186 PHE A C 1
ATOM 1486 O O . PHE A 1 186 ? 23.668 12.674 3.619 1.00 84.56 186 PHE A O 1
ATOM 1493 N N . GLY A 1 187 ? 23.775 13.804 1.681 1.00 83.25 187 GLY A N 1
ATOM 1494 C CA . GLY A 1 187 ? 23.199 15.048 2.214 1.00 83.25 187 GLY A CA 1
ATOM 1495 C C . GLY A 1 187 ? 24.135 15.825 3.150 1.00 83.25 187 GLY A C 1
ATOM 1496 O O . GLY A 1 187 ? 23.680 16.581 4.007 1.00 83.25 187 GLY A O 1
ATOM 1497 N N . CYS A 1 188 ? 25.446 15.631 3.010 1.00 86.88 188 CYS A N 1
ATOM 1498 C CA . CYS A 1 188 ? 26.480 16.321 3.785 1.00 86.88 188 CYS A CA 1
ATOM 1499 C C . CYS A 1 188 ? 27.118 17.494 3.024 1.00 86.88 188 CYS A C 1
ATOM 1501 O O . CYS A 1 188 ? 27.857 18.271 3.625 1.00 86.88 188 CYS A O 1
ATOM 1503 N N . CYS A 1 189 ? 26.842 17.637 1.725 1.00 89.88 189 CYS A N 1
ATOM 1504 C CA . CYS A 1 189 ? 27.391 18.708 0.899 1.00 89.88 189 CYS A CA 1
ATOM 1505 C C . CYS A 1 189 ? 26.882 20.085 1.343 1.00 89.88 189 CYS A C 1
ATOM 1507 O O . CYS A 1 189 ? 25.679 20.317 1.391 1.00 89.88 189 CYS A O 1
ATOM 1509 N N . SER A 1 190 ? 27.784 21.035 1.583 1.00 86.81 190 SER A N 1
ATOM 1510 C CA . SER A 1 190 ? 27.432 22.408 1.972 1.00 86.81 190 SER A CA 1
ATOM 1511 C C . SER A 1 190 ? 26.610 23.174 0.928 1.00 86.81 190 SER A C 1
ATOM 1513 O O . SER A 1 190 ? 25.997 24.174 1.279 1.00 86.81 190 SER A O 1
ATOM 1515 N N . ILE A 1 191 ? 26.603 22.723 -0.331 1.00 85.38 191 ILE A N 1
ATOM 1516 C CA . ILE A 1 191 ? 25.931 23.401 -1.446 1.00 85.38 191 ILE A CA 1
ATOM 1517 C C . ILE A 1 191 ? 24.513 22.855 -1.655 1.00 85.38 191 ILE A C 1
ATOM 1519 O O . ILE A 1 191 ? 23.573 23.634 -1.739 1.00 85.38 191 ILE A O 1
ATOM 1523 N N . CYS A 1 192 ? 24.333 21.529 -1.736 1.00 86.75 192 CYS A N 1
ATOM 1524 C CA . CYS A 1 192 ? 23.025 20.932 -2.050 1.00 86.75 192 CYS A CA 1
ATOM 1525 C C . CYS A 1 192 ? 22.264 20.355 -0.849 1.00 86.75 192 CYS A C 1
ATOM 1527 O O . CYS A 1 192 ? 21.148 19.874 -1.026 1.00 86.75 192 CYS A O 1
ATOM 1529 N N . LYS A 1 193 ? 22.822 20.381 0.369 1.00 84.94 193 LYS A N 1
ATOM 1530 C CA . LYS A 1 193 ? 22.162 19.817 1.562 1.00 84.94 193 LYS A CA 1
ATOM 1531 C C . LYS A 1 193 ? 20.789 20.433 1.840 1.00 84.94 193 LYS A C 1
ATOM 1533 O O . LYS A 1 193 ? 19.870 19.700 2.198 1.00 84.94 193 LYS A O 1
ATOM 1538 N N . ASP A 1 194 ? 20.649 21.742 1.647 1.00 82.19 194 ASP A N 1
ATOM 1539 C CA . ASP A 1 194 ? 19.406 22.467 1.939 1.00 82.19 194 ASP A CA 1
ATOM 1540 C C . ASP A 1 194 ? 18.547 22.719 0.685 1.00 82.19 194 ASP A C 1
ATOM 1542 O O . ASP A 1 194 ? 17.372 23.070 0.796 1.00 82.19 194 ASP A O 1
ATOM 1546 N N . PHE A 1 195 ? 19.078 22.399 -0.503 1.00 80.38 195 PHE A N 1
ATOM 1547 C CA . PHE A 1 195 ? 18.447 22.642 -1.804 1.00 80.38 195 PHE A CA 1
ATOM 1548 C C . PHE A 1 195 ? 17.022 22.082 -1.897 1.00 80.38 195 PHE A C 1
ATOM 1550 O O . PHE A 1 195 ? 16.108 22.755 -2.366 1.00 80.38 195 PHE A O 1
ATOM 1557 N N . PHE A 1 196 ? 16.796 20.853 -1.428 1.00 71.00 196 PHE A N 1
ATOM 1558 C CA . PHE A 1 196 ? 15.464 20.242 -1.467 1.00 71.00 196 PHE A CA 1
ATOM 1559 C C . PHE A 1 196 ? 14.463 20.946 -0.540 1.00 71.00 196 PHE A C 1
ATOM 1561 O O . PHE A 1 196 ? 13.306 21.139 -0.907 1.00 71.00 196 PHE A O 1
ATOM 1568 N N . SER A 1 197 ? 14.899 21.337 0.659 1.00 73.31 197 SER A N 1
ATOM 1569 C CA . SER A 1 197 ? 14.033 21.974 1.658 1.00 73.31 197 SER A CA 1
ATOM 1570 C C . SER A 1 197 ? 13.616 23.379 1.226 1.00 73.31 197 SER A C 1
ATOM 1572 O O . SER A 1 197 ? 12.445 23.736 1.362 1.00 73.31 197 SER A O 1
ATOM 1574 N N . GLU A 1 198 ? 14.552 24.144 0.664 1.00 72.62 198 GLU A N 1
ATOM 1575 C CA . GLU A 1 198 ? 14.322 25.504 0.168 1.00 72.62 198 GLU A CA 1
ATOM 1576 C C . GLU A 1 198 ? 13.362 25.503 -1.032 1.00 72.62 198 GLU A C 1
ATOM 1578 O O . GLU A 1 198 ? 12.321 26.161 -0.998 1.00 72.62 198 GLU A O 1
ATOM 1583 N N . ASN A 1 199 ? 13.614 24.653 -2.036 1.00 65.75 199 ASN A N 1
ATOM 1584 C CA . ASN A 1 199 ? 12.758 24.560 -3.225 1.00 65.75 199 ASN A CA 1
ATOM 1585 C C . ASN A 1 199 ? 11.341 24.028 -2.927 1.00 65.75 199 ASN A C 1
ATOM 1587 O O . ASN A 1 199 ? 10.388 24.337 -3.646 1.00 65.75 199 ASN A O 1
ATOM 1591 N N . ILE A 1 200 ? 11.152 23.226 -1.873 1.00 62.44 200 ILE A N 1
ATOM 1592 C CA . ILE A 1 200 ? 9.807 22.799 -1.451 1.00 62.44 200 ILE A CA 1
ATOM 1593 C C . ILE A 1 200 ? 9.047 23.940 -0.776 1.00 62.44 200 ILE A C 1
ATOM 1595 O O . ILE A 1 200 ? 7.857 24.113 -1.042 1.00 62.44 200 ILE A O 1
ATOM 1599 N N . GLN A 1 201 ? 9.700 24.714 0.093 1.00 55.09 201 GLN A N 1
ATOM 1600 C CA . GLN A 1 201 ? 9.049 25.825 0.792 1.00 55.09 201 GLN A CA 1
ATOM 1601 C C . GLN A 1 201 ? 8.569 26.912 -0.178 1.00 55.09 201 GLN A C 1
ATOM 1603 O O . GLN A 1 201 ? 7.468 27.443 0.001 1.00 55.09 201 GLN A O 1
ATOM 1608 N N . GLU A 1 202 ? 9.328 27.185 -1.239 1.00 54.41 202 GLU A N 1
ATOM 1609 C CA . GLU A 1 202 ? 8.910 28.100 -2.307 1.00 54.41 202 GLU A CA 1
ATOM 1610 C C . GLU A 1 202 ? 7.684 27.579 -3.076 1.00 54.41 202 GLU A C 1
ATOM 1612 O O . GLU A 1 202 ? 6.736 28.330 -3.317 1.00 54.41 202 GLU A O 1
ATOM 1617 N N . ASN A 1 203 ? 7.631 26.278 -3.381 1.00 53.66 203 ASN A N 1
ATOM 1618 C CA . ASN A 1 203 ? 6.491 25.670 -4.075 1.00 53.66 203 ASN A CA 1
ATOM 1619 C C . ASN A 1 203 ? 5.207 25.641 -3.231 1.00 53.66 203 ASN A C 1
ATOM 1621 O O . ASN A 1 203 ? 4.126 25.903 -3.756 1.00 53.66 203 ASN A O 1
ATOM 1625 N N . VAL A 1 204 ? 5.306 25.373 -1.923 1.00 55.53 204 VAL A N 1
ATOM 1626 C CA . VAL A 1 204 ? 4.152 25.403 -1.000 1.00 55.53 204 VAL A CA 1
ATOM 1627 C C . VAL A 1 204 ? 3.607 26.824 -0.831 1.00 55.53 204 VAL A C 1
ATOM 1629 O O . VAL A 1 204 ? 2.399 27.013 -0.697 1.00 55.53 204 VAL A O 1
ATOM 1632 N N . SER A 1 205 ? 4.482 27.830 -0.867 1.00 52.88 205 SER A N 1
ATOM 1633 C CA . SER A 1 205 ? 4.088 29.239 -0.745 1.00 52.88 205 SER A CA 1
ATOM 1634 C C . SER A 1 205 ? 3.442 29.781 -2.028 1.00 52.88 205 SER A C 1
ATOM 1636 O O . SER A 1 205 ? 2.583 30.658 -1.954 1.00 52.88 205 SER A O 1
ATOM 1638 N N . ASN A 1 206 ? 3.801 29.230 -3.194 1.00 54.16 206 ASN A N 1
ATOM 1639 C CA . ASN A 1 206 ? 3.268 29.627 -4.502 1.00 54.16 206 ASN A CA 1
ATOM 1640 C C . ASN A 1 206 ? 2.050 28.809 -4.974 1.00 54.16 206 ASN A C 1
ATOM 1642 O O . ASN A 1 206 ? 1.382 29.197 -5.937 1.00 54.16 206 ASN A O 1
ATOM 1646 N N . SER A 1 207 ? 1.713 27.691 -4.325 1.00 49.66 207 SER A N 1
ATOM 1647 C CA . SER A 1 207 ? 0.585 26.851 -4.735 1.00 49.66 207 SER A CA 1
ATOM 1648 C C . SER A 1 207 ? -0.763 27.416 -4.259 1.00 49.66 207 SER A C 1
ATOM 1650 O O . SER A 1 207 ? -1.291 27.025 -3.221 1.00 49.66 207 SER A O 1
ATOM 1652 N N . ASN A 1 208 ? -1.378 28.281 -5.070 1.00 53.91 208 ASN A N 1
ATOM 1653 C CA . ASN A 1 208 ? -2.810 28.627 -4.982 1.00 53.91 208 ASN A CA 1
ATOM 1654 C C . ASN A 1 208 ? -3.740 27.475 -5.447 1.00 53.91 208 ASN A C 1
ATOM 1656 O O . ASN A 1 208 ? -4.952 27.652 -5.600 1.00 53.91 208 ASN A O 1
ATOM 1660 N N . SER A 1 209 ? -3.203 26.282 -5.706 1.00 55.09 209 SER A N 1
ATOM 1661 C CA . SER A 1 209 ? -3.944 25.123 -6.200 1.00 55.09 209 SER A CA 1
ATOM 1662 C C . SER A 1 209 ? -4.677 24.404 -5.063 1.00 55.09 209 SER A C 1
ATOM 1664 O O . SER A 1 209 ? -4.131 23.589 -4.321 1.00 55.09 209 SER A O 1
ATOM 1666 N N . LYS A 1 210 ? -5.975 24.695 -4.942 1.00 41.75 210 LYS A N 1
ATOM 1667 C CA . LYS A 1 210 ? -6.899 24.030 -4.018 1.00 41.75 210 LYS A CA 1
ATOM 1668 C C . LYS A 1 210 ? -7.175 22.600 -4.501 1.00 41.75 210 LYS A C 1
ATOM 1670 O O . LYS A 1 210 ? -8.030 22.385 -5.356 1.00 41.75 210 LYS A O 1
ATOM 1675 N N . ILE A 1 211 ? -6.459 21.617 -3.955 1.00 43.50 211 ILE A N 1
ATOM 1676 C CA . ILE A 1 211 ? -6.741 20.195 -4.202 1.00 43.50 211 ILE A CA 1
ATOM 1677 C C . ILE A 1 211 ? -8.119 19.881 -3.605 1.00 43.50 211 ILE A C 1
ATOM 1679 O O . ILE A 1 211 ? -8.304 19.929 -2.389 1.00 43.50 211 ILE A O 1
ATOM 1683 N N . THR A 1 212 ? -9.099 19.582 -4.456 1.00 40.25 212 THR A N 1
ATOM 1684 C CA . THR A 1 212 ? -10.403 19.065 -4.030 1.00 40.25 212 THR A CA 1
ATOM 1685 C C . THR A 1 212 ? -10.428 17.566 -4.288 1.00 40.25 212 THR A C 1
ATOM 1687 O O . THR A 1 212 ? -10.205 17.109 -5.405 1.00 40.25 212 THR A O 1
ATOM 1690 N N . TRP A 1 213 ? -10.648 16.794 -3.228 1.00 32.06 213 TRP A N 1
ATOM 1691 C CA . TRP A 1 213 ? -10.895 15.362 -3.335 1.00 32.06 213 TRP A CA 1
ATOM 1692 C C . TRP A 1 213 ? -12.372 15.179 -3.692 1.00 32.06 213 TRP A C 1
ATOM 1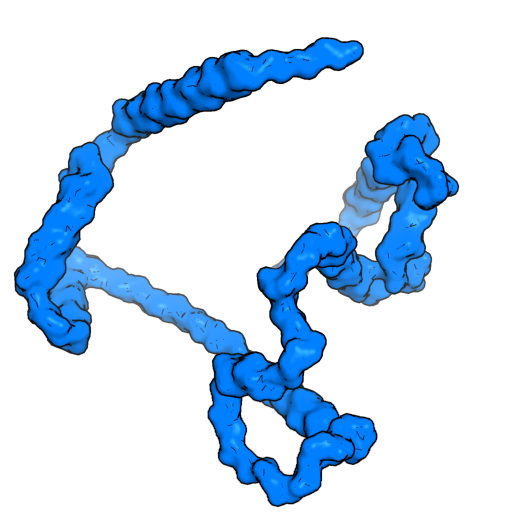694 O O . TRP A 1 213 ? -13.231 15.696 -2.973 1.00 32.06 213 TRP A O 1
ATOM 1704 N N . SER A 1 214 ? -12.640 14.521 -4.821 1.00 35.41 214 SER A N 1
ATOM 1705 C CA . SER A 1 214 ? -13.989 14.103 -5.235 1.00 35.41 214 SER A CA 1
ATOM 1706 C C . SER A 1 214 ? -14.337 12.732 -4.672 1.00 35.41 214 SER A C 1
ATOM 1708 O O . SER A 1 214 ? -13.403 11.921 -4.471 1.00 35.41 214 SER A O 1
#

Secondary structure (DSSP, 8-state):
-PPPPHHHHHHHHHHHHHHHHHHHHHHHHTS---SS-SSHHHHHHHHHHHHHHS-SSHHHHHHHHHHHHHHTT-PPPPP------PPPHHHHHHHHHHHT-TTT-TT-SS--------HHHHHHTS-TTS--TTT--S--S--HHHHHHHHHHHHHTTTS-SSSSSSHHHHHHHHSS-TT-HHHHTT--TTTTTHHHHHHHHHHHH--------